Protein AF-0000000072870134 (afdb_homodimer)

InterPro domains:
  IPR056028 Domain of unknown function DUF7609 [PF24582] (25-107)

Organism: Klebsiella pneumoniae subsp. ozaenae (NCBI:txid574)

Solvent-accessible surface area (backbone atoms only — not comparable to full-atom values): 12284 Å² total; per-residue (Å²): 134,84,81,69,76,79,72,79,80,75,71,81,72,82,74,61,68,67,52,56,56,49,38,54,49,49,21,52,51,56,58,67,48,48,72,75,35,62,50,51,39,68,36,80,48,66,86,80,62,46,72,70,54,44,68,73,37,45,66,62,44,28,45,58,21,34,62,64,48,52,60,24,50,53,52,24,25,68,75,65,70,40,40,73,46,77,47,53,35,77,44,73,38,87,90,68,51,38,28,20,25,20,38,40,31,27,70,81,136,85,79,70,78,80,74,82,79,76,73,80,70,81,72,61,70,66,52,55,57,50,37,53,50,49,20,51,52,57,58,66,48,49,71,75,35,62,51,48,40,68,37,80,47,66,88,80,62,45,74,70,55,43,68,72,38,43,66,62,44,27,46,60,22,34,61,63,49,53,61,26,49,52,52,24,27,69,74,65,71,43,42,72,46,76,50,50,35,78,44,72,38,86,88,68,51,40,28,20,25,19,37,38,32,28,71,82

Nearest PDB structures (foldseek):
  1u4h-assembly2_B  TM=5.258E-01  e=5.903E-01  Caldanaerobacter subterraneus subsp. tengcongensis
  6cww-assembly1_A  TM=3.459E-01  e=8.901E-02  Caldanaerobacter subterraneus
  3lai-assembly3_C  TM=3.357E-01  e=1.145E-01  Caldanaerobacter subterraneus subsp. tengcongensis
  3sj5-assembly2_B  TM=3.406E-01  e=1.010E-01  Caldanaerobacter subterraneus subsp. tengcongensis
  4fpq-assembly1_A  TM=3.147E-01  e=1.340E+00  Plenodomus lingam JN3

Secondary structure (DSSP, 8-state):
----------------THHHHHHHHHHHHHHHPPTT-EEEEEEEPPTT--HHHHHHHHHHHHHHHHHHHHHHHHHHHHHH---EEEEEEEEE-TTS-EEEEEEEEE--/----------------THHHHHHHHHHHHHHHPPTT-EEEEEEEPPTT--HHHHHHHHHHHHHHHHHHHHHHHHHHHHHH---EEEEEEEEE-TTS-EEEEEEEEE--

pLDDT: mean 81.01, std 23.38, range [23.47, 97.44]

Sequence (216 aa):
MSDQPAAPEIIEDEIIDTGTEEFAHVVAILVLLEPGMSYTHSVALSPDYGAGQIVQDVNSLKKRARRLLVPAMHEAAKRSGQVYNIESSLVLYPSGRLFAQAIVTRSRMSDQPAAPEIIEDEIIDTGTEEFAHVVAILVLLEPGMSYTHSVALSPDYGAGQIVQDVNSLKKRARRLLVPAMHEAAKRSGQVYNIESSLVLYPSGRLFAQAIVTRSR

Structure (mmCIF, N/CA/C/O backbone):
data_AF-0000000072870134-model_v1
#
loop_
_entity.id
_entity.type
_entity.pdbx_description
1 polymer 'DUF7609 domain-containing protein'
#
loop_
_atom_site.group_PDB
_atom_site.id
_atom_site.type_symbol
_atom_site.label_atom_id
_atom_site.label_alt_id
_atom_site.label_comp_id
_atom_site.label_asym_id
_atom_site.label_entity_id
_atom_site.label_seq_id
_atom_site.pdbx_PDB_ins_code
_atom_site.Cartn_x
_atom_site.Cartn_y
_atom_site.Cartn_z
_atom_site.occupancy
_atom_site.B_iso_or_equiv
_atom_site.auth_seq_id
_atom_site.auth_comp_id
_atom_site.auth_asym_id
_atom_site.auth_atom_id
_atom_site.pdbx_PDB_model_num
ATOM 1 N N . MET A 1 1 ? 39.094 -37.219 -20.344 1 26.14 1 MET A N 1
ATOM 2 C CA . MET A 1 1 ? 37.656 -37.406 -20.453 1 26.14 1 MET A CA 1
ATOM 3 C C . MET A 1 1 ? 36.875 -36.312 -19.766 1 26.14 1 MET A C 1
ATOM 5 O O . MET A 1 1 ? 36.844 -36.25 -18.531 1 26.14 1 MET A O 1
ATOM 9 N N . SER A 1 2 ? 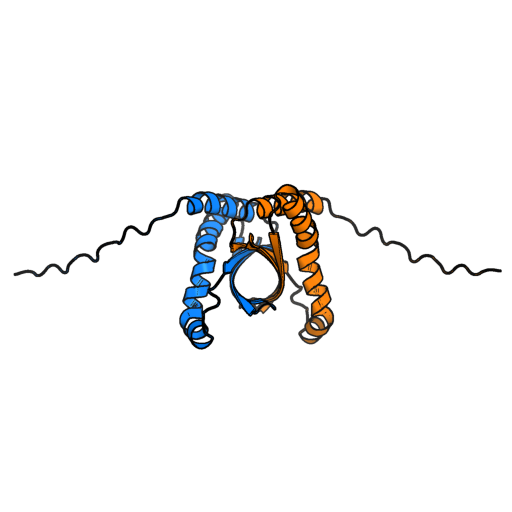36.969 -35.031 -20.188 1 29.48 2 SER A N 1
ATOM 10 C CA . SER A 1 2 ? 36.781 -33.75 -19.516 1 29.48 2 SER A CA 1
ATOM 11 C C . SER A 1 2 ? 35.281 -33.5 -19.266 1 29.48 2 SER A C 1
ATOM 13 O O . SER A 1 2 ? 34.5 -33.406 -20.219 1 29.48 2 SER A O 1
ATOM 15 N N . ASP A 1 3 ? 34.625 -34.125 -18.25 1 23.47 3 ASP A N 1
ATOM 16 C CA . ASP A 1 3 ? 33.219 -34.125 -17.828 1 23.47 3 ASP A CA 1
ATOM 17 C C . ASP A 1 3 ? 32.688 -32.719 -17.641 1 23.47 3 ASP A C 1
ATOM 19 O O . ASP A 1 3 ? 33.125 -32 -16.75 1 23.47 3 ASP A O 1
ATOM 23 N N . GLN A 1 4 ? 32.438 -31.938 -18.719 1 29.73 4 GLN A N 1
ATOM 24 C CA . GLN A 1 4 ? 31.938 -30.578 -18.703 1 29.73 4 GLN A CA 1
ATOM 25 C C . GLN A 1 4 ? 30.594 -30.5 -17.969 1 29.73 4 GLN A C 1
ATOM 27 O O . GLN A 1 4 ? 29.672 -31.266 -18.281 1 29.73 4 GLN A O 1
ATOM 32 N N . PRO A 1 5 ? 30.609 -30.125 -16.703 1 30.33 5 PRO A N 1
ATOM 33 C CA . PRO A 1 5 ? 29.359 -30.156 -15.922 1 30.33 5 PRO A CA 1
ATOM 34 C C . PRO A 1 5 ? 28.172 -29.562 -16.672 1 30.33 5 PRO A C 1
ATOM 36 O O . PRO A 1 5 ? 28.359 -28.703 -17.547 1 30.33 5 PRO A O 1
ATOM 39 N N . ALA A 1 6 ? 27.078 -30.328 -16.828 1 31.55 6 ALA A N 1
ATOM 40 C CA . ALA A 1 6 ? 25.797 -30.031 -17.453 1 31.55 6 ALA A CA 1
ATOM 41 C C . ALA A 1 6 ? 25.297 -28.641 -17.047 1 31.55 6 ALA A C 1
ATOM 43 O O . ALA A 1 6 ? 25.5 -28.219 -15.906 1 31.55 6 ALA A O 1
ATOM 44 N N . ALA A 1 7 ? 25.234 -27.703 -17.922 1 27.48 7 ALA A N 1
ATOM 45 C CA . ALA A 1 7 ? 24.812 -26.312 -17.828 1 27.48 7 ALA A CA 1
ATOM 46 C C . ALA A 1 7 ? 23.391 -26.219 -17.25 1 27.48 7 ALA A C 1
ATOM 48 O O . ALA A 1 7 ? 22.484 -26.922 -17.703 1 27.48 7 ALA A O 1
ATOM 49 N N . PRO A 1 8 ? 23.156 -25.938 -15.93 1 24.52 8 PRO A N 1
ATOM 50 C CA . PRO A 1 8 ? 21.797 -26.125 -15.398 1 24.52 8 PRO A CA 1
ATOM 51 C C . PRO A 1 8 ? 20.719 -25.531 -16.297 1 24.52 8 PRO A C 1
ATOM 53 O O . PRO A 1 8 ? 20.984 -24.594 -17.047 1 24.52 8 PRO A O 1
ATOM 56 N N . GLU A 1 9 ? 19.766 -26.266 -16.906 1 24.47 9 GLU A N 1
ATOM 57 C CA . GLU A 1 9 ? 18.609 -25.922 -17.719 1 24.47 9 GLU A CA 1
ATOM 58 C C . GLU A 1 9 ? 17.922 -24.672 -17.203 1 24.47 9 GLU A C 1
ATOM 60 O O . GLU A 1 9 ? 17.609 -24.578 -16 1 24.47 9 GLU A O 1
ATOM 65 N N . ILE A 1 10 ? 18.156 -23.5 -17.75 1 26.22 10 ILE A N 1
ATOM 66 C CA . ILE A 1 10 ? 17.547 -22.188 -17.578 1 26.22 10 ILE A CA 1
ATOM 67 C C . ILE A 1 10 ? 16.016 -22.297 -17.688 1 26.22 10 ILE A C 1
ATOM 69 O O . ILE A 1 10 ? 15.5 -22.641 -18.75 1 26.22 10 ILE A O 1
ATOM 73 N N . ILE A 1 11 ? 15.383 -23.094 -16.875 1 26.81 11 ILE A N 1
ATOM 74 C CA . ILE A 1 11 ? 13.93 -23.156 -16.984 1 26.81 11 ILE A CA 1
ATOM 75 C C . ILE A 1 11 ? 13.383 -21.781 -17.344 1 26.81 11 ILE A C 1
ATOM 77 O O . ILE A 1 11 ? 13.75 -20.781 -16.719 1 26.81 11 ILE A O 1
ATOM 81 N N . GLU A 1 12 ? 12.938 -21.5 -18.578 1 28.7 12 GLU A N 1
ATOM 82 C CA . GLU A 1 12 ? 12.312 -20.375 -19.266 1 28.7 12 GLU A CA 1
ATOM 83 C C . GLU A 1 12 ? 11.234 -19.734 -18.406 1 28.7 12 GLU A C 1
ATOM 85 O O . GLU A 1 12 ? 10.219 -20.359 -18.094 1 28.7 12 GLU A O 1
ATOM 90 N N . ASP A 1 13 ? 11.531 -19.172 -17.312 1 29.66 13 ASP A N 1
ATOM 91 C CA . ASP A 1 13 ? 10.719 -18.469 -16.328 1 29.66 13 ASP A CA 1
ATOM 92 C C . ASP A 1 13 ? 9.68 -17.578 -17 1 29.66 13 ASP A C 1
ATOM 94 O O . ASP A 1 13 ? 10.023 -16.719 -17.797 1 29.66 13 ASP A O 1
ATOM 98 N N . GLU A 1 14 ? 8.523 -18.031 -17.484 1 30.55 14 GLU A N 1
ATOM 99 C CA . GLU A 1 14 ? 7.367 -17.422 -18.141 1 30.55 14 GLU A CA 1
ATOM 100 C C . GLU A 1 14 ? 7.141 -15.992 -17.641 1 30.55 14 GLU A C 1
ATOM 102 O O . GLU A 1 14 ? 6.75 -15.789 -16.484 1 30.55 14 GLU A O 1
ATOM 107 N N . ILE A 1 15 ? 7.84 -15.031 -18 1 32.38 15 ILE A N 1
ATOM 108 C CA . ILE A 1 15 ? 7.812 -13.57 -17.922 1 32.38 15 ILE A CA 1
ATOM 109 C C . ILE A 1 15 ? 6.406 -13.07 -18.234 1 32.38 15 ILE A C 1
ATOM 111 O O . ILE A 1 15 ? 5.957 -13.148 -19.391 1 32.38 15 ILE A O 1
ATOM 115 N N . ILE A 1 16 ? 5.297 -13.477 -17.703 1 34.56 16 ILE A N 1
ATOM 116 C CA . ILE A 1 16 ? 3.967 -12.938 -17.969 1 34.56 16 ILE A CA 1
ATOM 117 C C . ILE A 1 16 ? 4.066 -11.453 -18.281 1 34.56 16 ILE A C 1
ATOM 119 O O . ILE A 1 16 ? 4.66 -10.688 -17.531 1 34.56 16 ILE A O 1
ATOM 123 N N . ASP A 1 17 ? 3.881 -10.883 -19.391 1 40 17 ASP A N 1
ATOM 124 C CA . ASP A 1 17 ? 3.736 -9.609 -20.094 1 40 17 ASP A CA 1
ATOM 125 C C . ASP A 1 17 ? 3.049 -8.57 -19.219 1 40 17 ASP A C 1
ATOM 127 O O . ASP A 1 17 ? 2.988 -7.391 -19.578 1 40 17 ASP A O 1
ATOM 131 N N . THR A 1 18 ? 2.119 -8.906 -18.344 1 44.81 18 THR A N 1
ATOM 132 C CA . THR A 1 18 ? 1.573 -8.102 -17.25 1 44.81 18 THR A CA 1
ATOM 133 C C . THR A 1 18 ? 2.684 -7.348 -16.531 1 44.81 18 THR A C 1
ATOM 135 O O . THR A 1 18 ? 2.484 -6.215 -16.078 1 44.81 18 THR A O 1
ATOM 138 N N . GLY A 1 19 ? 3.908 -7.855 -16.688 1 58.66 19 GLY A N 1
ATOM 139 C CA . GLY A 1 19 ? 5.109 -7.352 -16.031 1 58.66 19 GLY A CA 1
ATOM 140 C C . GLY A 1 19 ? 5.551 -6 -16.562 1 58.66 19 GLY A C 1
ATOM 141 O O . GLY A 1 19 ? 5.824 -5.086 -15.781 1 58.66 19 GLY A O 1
ATOM 142 N N . THR A 1 20 ? 5.301 -5.949 -17.953 1 68.94 20 THR A N 1
ATOM 143 C CA . THR A 1 20 ? 5.785 -4.699 -18.531 1 68.94 20 THR A CA 1
ATOM 144 C C . THR A 1 20 ? 4.785 -3.57 -18.297 1 68.94 20 THR A C 1
ATOM 146 O O . THR A 1 20 ? 5.172 -2.459 -17.922 1 68.94 20 THR A O 1
ATOM 149 N N . GLU A 1 21 ? 3.527 -3.975 -18.516 1 77.06 21 GLU A N 1
ATOM 150 C CA . GLU A 1 21 ? 2.525 -2.93 -18.344 1 77.06 21 GLU A CA 1
ATOM 151 C C . GLU A 1 21 ? 2.453 -2.48 -16.875 1 77.06 21 GLU A C 1
ATOM 153 O O . GLU A 1 21 ? 2.355 -1.285 -16.594 1 77.06 21 GLU A O 1
ATOM 158 N N . GLU A 1 22 ? 2.516 -3.465 -16.062 1 80.94 22 GLU A N 1
ATOM 159 C CA . GLU A 1 22 ? 2.504 -3.119 -14.633 1 80.94 22 GLU A CA 1
ATOM 160 C C . GLU A 1 22 ? 3.727 -2.285 -14.266 1 80.94 22 GLU A C 1
ATOM 162 O O . GLU A 1 22 ? 3.611 -1.303 -13.523 1 80.94 22 GLU A O 1
ATOM 167 N N . PHE A 1 23 ? 4.773 -2.713 -14.898 1 87.31 23 PHE A N 1
ATOM 168 C CA . PHE A 1 23 ? 6.008 -1.978 -14.648 1 87.31 23 PHE A CA 1
ATOM 169 C C . PHE A 1 23 ? 5.875 -0.53 -15.109 1 87.31 23 PHE A C 1
ATOM 171 O O . PHE A 1 23 ? 6.145 0.397 -14.344 1 87.31 23 PHE A O 1
ATOM 178 N N . ALA A 1 24 ? 5.426 -0.348 -16.266 1 87.12 24 ALA A N 1
ATOM 179 C CA . ALA A 1 24 ? 5.266 0.999 -16.812 1 87.12 24 ALA A CA 1
ATOM 180 C C . ALA A 1 24 ? 4.277 1.81 -15.984 1 87.12 24 ALA A C 1
ATOM 182 O O . ALA A 1 24 ? 4.48 3.004 -15.75 1 87.12 24 ALA A O 1
ATOM 183 N N . HIS A 1 25 ? 3.338 1.12 -15.547 1 84.25 25 HIS A N 1
ATOM 184 C CA . HIS A 1 25 ? 2.328 1.779 -14.727 1 84.25 25 HIS A CA 1
ATOM 185 C C . HIS A 1 25 ? 2.91 2.23 -13.391 1 84.25 25 HIS A C 1
ATOM 187 O O . HIS A 1 25 ? 2.678 3.361 -12.961 1 84.25 25 HIS A O 1
ATOM 193 N N . VAL A 1 26 ? 3.66 1.407 -12.82 1 89.06 26 VAL A N 1
ATOM 194 C CA . VAL A 1 26 ? 4.258 1.731 -11.531 1 89.06 26 VAL A CA 1
ATOM 195 C C . VAL A 1 26 ? 5.27 2.863 -11.703 1 89.06 26 VAL A C 1
ATOM 197 O O . VAL A 1 26 ? 5.309 3.793 -10.891 1 89.06 26 VAL A O 1
ATOM 200 N N . VAL A 1 27 ? 6.031 2.805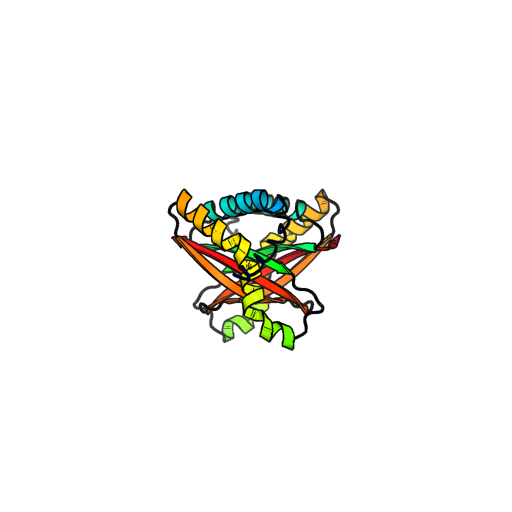 -12.734 1 92.5 27 VAL A N 1
ATOM 201 C CA . VAL A 1 27 ? 6.988 3.875 -12.992 1 92.5 27 VAL A CA 1
ATOM 202 C C . VAL A 1 27 ? 6.25 5.207 -13.109 1 92.5 27 VAL A C 1
ATOM 204 O O . VAL A 1 27 ? 6.664 6.203 -12.508 1 92.5 27 VAL A O 1
ATOM 207 N N . ALA A 1 28 ? 5.199 5.16 -13.859 1 88.44 28 ALA A N 1
ATOM 208 C CA . ALA A 1 28 ? 4.422 6.383 -14.047 1 88.44 28 ALA A CA 1
ATOM 209 C C . ALA A 1 28 ? 3.895 6.906 -12.711 1 88.44 28 ALA A C 1
ATOM 211 O O . ALA A 1 28 ? 3.936 8.109 -12.453 1 88.44 28 ALA A O 1
ATOM 212 N N . ILE A 1 29 ? 3.449 6.066 -11.945 1 87.06 29 ILE A N 1
ATOM 213 C CA . ILE A 1 29 ? 2.934 6.449 -10.633 1 87.06 29 ILE A CA 1
ATOM 214 C C . ILE A 1 29 ? 4.047 7.078 -9.805 1 87.06 29 ILE A C 1
ATOM 216 O O . ILE A 1 29 ? 3.855 8.133 -9.195 1 87.06 29 ILE A O 1
ATOM 220 N N . LEU A 1 30 ? 5.176 6.465 -9.812 1 93.38 30 LEU A N 1
ATOM 221 C CA . LEU A 1 30 ? 6.289 6.941 -8.992 1 93.38 30 LEU A CA 1
ATOM 222 C C . LEU A 1 30 ? 6.746 8.32 -9.453 1 93.38 30 LEU A C 1
ATOM 224 O O . LEU A 1 30 ? 7.031 9.195 -8.633 1 93.38 30 LEU A O 1
ATOM 228 N N . VAL A 1 31 ? 6.766 8.516 -10.719 1 93.56 31 VAL A N 1
ATOM 229 C CA . VAL A 1 31 ? 7.184 9.797 -11.273 1 93.56 31 VAL A CA 1
ATOM 230 C C . VAL A 1 31 ? 6.219 10.898 -10.828 1 93.56 31 VAL A C 1
ATOM 232 O O . VAL A 1 31 ? 6.629 12.039 -10.617 1 93.56 31 VAL A O 1
ATOM 235 N N . LEU A 1 32 ? 5.008 10.531 -10.602 1 88.25 32 LEU A N 1
ATOM 236 C CA . LEU A 1 32 ? 3.973 11.516 -10.289 1 88.25 32 LEU A CA 1
ATOM 237 C C . LEU A 1 32 ? 3.91 11.789 -8.789 1 88.25 32 LEU A C 1
ATOM 239 O O . LEU A 1 32 ? 3.215 12.703 -8.352 1 88.25 32 LEU A O 1
ATOM 243 N N . LEU A 1 33 ? 4.621 11.031 -8.031 1 90 33 LEU A N 1
ATOM 244 C CA . LEU A 1 33 ? 4.594 11.258 -6.59 1 90 33 LEU A CA 1
ATOM 245 C C . LEU A 1 33 ? 5.145 12.633 -6.238 1 90 33 LEU A C 1
ATOM 247 O O . LEU A 1 33 ? 6.156 13.062 -6.801 1 90 33 LEU A O 1
ATOM 251 N N . GLU A 1 34 ? 4.449 13.266 -5.383 1 88.19 34 GLU A N 1
ATOM 252 C CA . GLU A 1 34 ? 4.996 14.477 -4.781 1 88.19 34 GLU A CA 1
ATOM 253 C C . GLU A 1 34 ? 5.902 14.148 -3.602 1 88.19 34 GLU A C 1
ATOM 255 O O . GLU A 1 34 ? 5.832 13.055 -3.041 1 88.19 34 GLU A O 1
ATOM 260 N N . PRO A 1 35 ? 6.809 15.109 -3.289 1 90.62 35 PRO A N 1
ATOM 261 C CA . PRO A 1 35 ? 7.664 14.859 -2.127 1 90.62 35 PRO A CA 1
ATOM 262 C C . PRO A 1 35 ? 6.871 14.469 -0.883 1 90.62 35 PRO A C 1
ATOM 264 O O . PRO A 1 35 ? 5.887 15.133 -0.541 1 90.62 35 PRO A O 1
ATOM 267 N N . GLY A 1 36 ? 7.23 13.406 -0.246 1 87.94 36 GLY A N 1
ATOM 268 C CA . GLY A 1 36 ? 6.57 12.938 0.961 1 87.94 36 GLY A CA 1
ATOM 269 C C . GLY A 1 36 ? 5.48 11.922 0.686 1 87.94 36 GLY A C 1
ATOM 270 O O . GLY A 1 36 ? 5.004 11.25 1.604 1 87.94 36 GLY A O 1
ATOM 271 N N . MET A 1 37 ? 5.07 11.727 -0.579 1 88.19 37 MET A N 1
ATOM 272 C CA . MET A 1 37 ? 4.043 10.758 -0.947 1 88.19 37 MET A CA 1
ATOM 273 C C . MET A 1 37 ? 4.66 9.383 -1.197 1 88.19 37 MET A C 1
ATOM 275 O O . MET A 1 37 ? 5.855 9.273 -1.474 1 88.19 37 MET A O 1
ATOM 279 N N . SER A 1 38 ? 3.814 8.406 -1.02 1 93 38 SER A N 1
ATOM 280 C CA . SER A 1 38 ? 4.316 7.039 -1.114 1 93 38 SER A CA 1
ATOM 281 C C . SER A 1 38 ? 3.424 6.184 -2.006 1 93 38 SER A C 1
ATOM 283 O O . SER A 1 38 ? 2.27 6.535 -2.258 1 93 38 SER A O 1
ATOM 285 N N . TYR A 1 39 ? 3.984 5.16 -2.508 1 91.94 39 TYR A N 1
ATOM 286 C CA . TYR A 1 39 ? 3.314 4.078 -3.215 1 91.94 39 TYR A CA 1
ATOM 287 C C . TYR A 1 39 ? 3.67 2.727 -2.604 1 91.94 39 TYR A C 1
ATOM 289 O O . TYR A 1 39 ? 4.844 2.447 -2.338 1 91.94 39 TYR A O 1
ATOM 297 N N . THR A 1 40 ? 2.598 1.968 -2.363 1 95.5 40 THR A N 1
ATOM 298 C CA . THR A 1 40 ? 2.812 0.671 -1.731 1 95.5 40 THR A CA 1
ATOM 299 C C . THR A 1 40 ? 2.424 -0.462 -2.676 1 95.5 40 THR A C 1
ATOM 301 O O . THR A 1 40 ? 1.354 -0.428 -3.287 1 95.5 40 THR A O 1
ATOM 304 N N . HIS A 1 41 ? 3.301 -1.41 -2.797 1 94.31 41 HIS A N 1
ATOM 305 C CA . HIS A 1 41 ? 3.027 -2.67 -3.48 1 94.31 41 HIS A CA 1
ATOM 306 C C . HIS A 1 41 ? 2.84 -3.809 -2.482 1 94.31 41 HIS A C 1
ATOM 308 O O . HIS A 1 41 ? 3.678 -4.008 -1.599 1 94.31 41 HIS A O 1
ATOM 314 N N . SER A 1 42 ? 1.733 -4.484 -2.664 1 94.31 42 SER A N 1
ATOM 315 C CA . SER A 1 42 ? 1.385 -5.555 -1.736 1 94.31 42 SER A CA 1
ATOM 316 C C . SER A 1 42 ? 1.243 -6.891 -2.461 1 94.31 42 SER A C 1
ATOM 318 O O . SER A 1 42 ? 0.566 -6.977 -3.488 1 94.31 42 SER A O 1
ATOM 320 N N . VAL A 1 43 ? 1.88 -7.867 -1.882 1 91.56 43 VAL A N 1
ATOM 321 C CA . VAL A 1 43 ? 1.763 -9.234 -2.377 1 91.56 43 VAL A CA 1
ATOM 322 C C . VAL A 1 43 ? 1.146 -10.125 -1.299 1 91.56 43 VAL A C 1
ATOM 324 O O . VAL A 1 43 ? 1.719 -10.289 -0.22 1 91.56 43 VAL A O 1
ATOM 327 N N . ALA A 1 44 ? 0.038 -10.633 -1.677 1 92.5 44 ALA A N 1
ATOM 328 C CA . ALA A 1 44 ? -0.624 -11.523 -0.726 1 92.5 44 ALA A CA 1
ATOM 329 C C . ALA A 1 44 ? 0.157 -12.82 -0.556 1 92.5 44 ALA A C 1
ATOM 331 O O . ALA A 1 44 ? 0.652 -13.391 -1.533 1 92.5 44 ALA A O 1
ATOM 332 N N . LEU A 1 45 ? 0.211 -13.172 0.718 1 92.12 45 LEU A N 1
ATOM 333 C CA . LEU A 1 45 ? 0.818 -14.469 1.005 1 92.12 45 LEU A CA 1
ATOM 334 C C . LEU A 1 45 ? -0.251 -15.539 1.194 1 92.12 45 LEU A C 1
ATOM 336 O O . LEU A 1 45 ? -1.382 -15.234 1.578 1 92.12 45 LEU A O 1
ATOM 340 N N . SER A 1 46 ? 0.182 -16.688 0.885 1 88.62 46 SER A N 1
ATOM 341 C CA . SER A 1 46 ? -0.741 -17.797 1.081 1 88.62 46 SER A CA 1
ATOM 342 C C . SER A 1 46 ? -1.203 -17.875 2.533 1 88.62 46 SER A C 1
ATOM 344 O O . SER A 1 46 ? -0.403 -17.719 3.455 1 88.62 46 SER A O 1
ATOM 346 N N . PRO A 1 47 ? -2.518 -18.156 2.666 1 84.06 47 PRO A N 1
ATOM 347 C CA . PRO A 1 47 ? -3.02 -18.328 4.031 1 84.06 47 PRO A CA 1
ATOM 348 C C . PRO A 1 47 ? -2.43 -19.562 4.723 1 84.06 47 PRO A C 1
ATOM 350 O O . PRO A 1 47 ? -2.529 -19.688 5.945 1 84.06 47 PRO A O 1
ATOM 353 N N . ASP A 1 48 ? -1.823 -20.375 3.988 1 83.62 48 ASP A N 1
ATOM 354 C CA . ASP A 1 48 ? -1.302 -21.625 4.527 1 83.62 48 ASP A CA 1
ATOM 355 C C . ASP A 1 48 ? 0.122 -21.438 5.051 1 83.62 48 ASP A C 1
ATOM 357 O O . ASP A 1 48 ? 0.727 -22.391 5.555 1 83.62 48 ASP A O 1
ATOM 361 N N . TYR A 1 49 ? 0.588 -20.234 4.984 1 83.56 49 TYR A N 1
ATOM 362 C CA . TYR A 1 49 ? 1.926 -20 5.516 1 83.56 49 TYR A CA 1
ATOM 363 C C . TYR A 1 49 ? 1.929 -20.078 7.039 1 83.56 49 TYR A C 1
ATOM 365 O O . TYR A 1 49 ? 1.239 -19.312 7.707 1 83.56 49 TYR A O 1
ATOM 373 N N . GLY A 1 50 ? 2.596 -21.016 7.527 1 82.19 50 GLY A N 1
ATOM 374 C CA . GLY A 1 50 ? 2.729 -21.109 8.969 1 82.19 50 GLY A CA 1
ATOM 375 C C . GLY A 1 50 ? 3.707 -20.109 9.547 1 82.19 50 GLY A C 1
ATOM 376 O O . GLY A 1 50 ? 4.551 -19.578 8.82 1 82.19 50 GLY A O 1
ATOM 377 N N . ALA A 1 51 ? 3.582 -19.797 10.836 1 81.81 51 ALA A N 1
ATOM 378 C CA . ALA A 1 51 ? 4.414 -18.812 11.523 1 81.81 51 ALA A CA 1
ATOM 379 C C . ALA A 1 51 ? 5.895 -19.156 11.398 1 81.81 51 ALA A C 1
ATOM 381 O O . ALA A 1 51 ? 6.727 -18.281 11.156 1 81.81 51 ALA A O 1
ATOM 382 N N . GLY A 1 52 ? 6.191 -20.406 11.539 1 85.75 52 GLY A N 1
ATOM 383 C CA . GLY A 1 52 ? 7.578 -20.844 11.414 1 85.75 52 GLY A CA 1
ATOM 384 C C . GLY A 1 52 ? 8.141 -20.609 10.023 1 85.75 52 GLY A C 1
ATOM 385 O O . GLY A 1 52 ? 9.281 -20.156 9.875 1 85.75 52 GLY A O 1
ATOM 386 N N . GLN A 1 53 ? 7.363 -20.859 9.055 1 88.5 53 GLN A N 1
ATOM 387 C CA . GLN A 1 53 ? 7.777 -20.656 7.672 1 88.5 53 GLN A CA 1
ATOM 388 C C . GLN A 1 53 ? 7.98 -19.188 7.359 1 88.5 53 GLN A C 1
ATOM 390 O O . GLN A 1 53 ? 8.906 -18.812 6.637 1 88.5 53 GLN A O 1
ATOM 395 N N . ILE A 1 54 ? 7.203 -18.422 7.969 1 87.25 54 ILE A N 1
ATOM 396 C CA . ILE A 1 54 ? 7.277 -16.984 7.742 1 87.25 54 ILE A CA 1
ATOM 397 C C . ILE A 1 54 ? 8.617 -16.453 8.25 1 87.25 54 ILE A C 1
ATOM 399 O O . ILE A 1 54 ? 9.297 -15.695 7.547 1 87.25 54 ILE A O 1
ATOM 403 N N . VAL A 1 55 ? 8.945 -16.906 9.383 1 86.69 55 VAL A N 1
ATOM 404 C CA . VAL A 1 55 ? 10.195 -16.453 9.984 1 86.69 55 VAL A CA 1
ATOM 405 C C . VAL A 1 55 ? 11.375 -16.891 9.117 1 86.69 55 VAL A C 1
ATOM 407 O O . VAL A 1 55 ? 12.305 -16.109 8.891 1 86.69 55 VAL A O 1
ATOM 410 N N . GLN A 1 56 ? 11.227 -18.016 8.578 1 89.31 56 GLN A N 1
ATOM 411 C CA . GLN A 1 56 ? 12.305 -18.562 7.77 1 89.31 56 GLN A CA 1
ATOM 412 C C . GLN A 1 56 ? 12.406 -17.859 6.422 1 89.31 56 GLN A C 1
ATOM 414 O O . GLN A 1 56 ? 13.5 -17.656 5.902 1 89.31 56 GLN A O 1
ATOM 419 N N . ASP A 1 57 ? 11.289 -17.406 5.949 1 90.94 57 ASP A N 1
ATOM 420 C CA . ASP A 1 57 ? 11.25 -16.922 4.57 1 90.94 57 ASP A CA 1
ATOM 421 C C . ASP A 1 57 ? 11.07 -15.406 4.52 1 90.94 57 ASP A C 1
ATOM 423 O O . ASP A 1 57 ? 10.828 -14.844 3.453 1 90.94 57 ASP A O 1
ATOM 427 N N . VAL A 1 58 ? 11.188 -14.812 5.684 1 90.69 58 VAL A N 1
ATOM 428 C CA . VAL A 1 58 ? 10.828 -13.406 5.805 1 90.69 58 VAL A CA 1
ATOM 429 C C . VAL A 1 58 ? 11.594 -12.586 4.766 1 90.69 58 VAL A C 1
ATOM 431 O O . VAL A 1 58 ? 11.008 -11.758 4.066 1 90.69 58 VAL A O 1
ATOM 434 N N . ASN A 1 59 ? 12.836 -12.836 4.57 1 90.44 59 ASN A N 1
ATOM 435 C CA . ASN A 1 59 ? 13.641 -12.055 3.633 1 90.44 59 ASN A CA 1
ATOM 436 C C . ASN A 1 59 ? 13.242 -12.336 2.188 1 90.44 59 ASN A C 1
ATOM 438 O O . ASN A 1 59 ? 13.156 -11.422 1.372 1 90.44 59 ASN A O 1
ATOM 442 N N . SER A 1 60 ? 12.984 -13.555 1.916 1 92.38 60 SER A N 1
ATOM 443 C CA . SER A 1 60 ? 12.547 -13.914 0.571 1 92.38 60 SER A CA 1
ATOM 444 C C . SER A 1 60 ? 11.188 -13.305 0.255 1 92.38 60 SER A C 1
ATOM 446 O O . SER A 1 60 ? 10.945 -12.859 -0.869 1 92.38 60 SER A O 1
ATOM 448 N N . LEU A 1 61 ? 10.336 -13.297 1.234 1 90.94 61 LEU A N 1
ATOM 449 C CA . LEU A 1 61 ? 9 -12.727 1.055 1 90.94 61 LEU A CA 1
ATOM 450 C C . LEU A 1 61 ? 9.086 -11.227 0.813 1 90.94 61 LEU A C 1
ATOM 452 O O . LEU A 1 61 ? 8.43 -10.703 -0.093 1 90.94 61 LEU A O 1
ATOM 456 N N . LYS A 1 62 ? 9.891 -10.594 1.584 1 93 62 LYS A N 1
ATOM 457 C CA . LYS A 1 62 ? 10.086 -9.164 1.395 1 93 62 LYS A CA 1
ATOM 458 C C . LYS A 1 62 ? 10.672 -8.867 0.019 1 93 62 LYS A C 1
ATOM 460 O O . LYS A 1 62 ? 10.312 -7.875 -0.618 1 93 62 LYS A O 1
ATOM 465 N N . LYS A 1 63 ? 11.547 -9.695 -0.41 1 93.5 63 LYS A N 1
ATOM 466 C CA . LYS A 1 63 ? 12.148 -9.531 -1.729 1 93.5 63 LYS A CA 1
ATOM 467 C C . LYS A 1 63 ? 11.094 -9.609 -2.828 1 93.5 63 LYS A C 1
ATOM 469 O O . LYS A 1 63 ? 11.188 -8.906 -3.834 1 93.5 63 LYS A O 1
ATOM 474 N N . ARG A 1 64 ? 10.109 -10.406 -2.648 1 91.56 64 ARG A N 1
ATOM 475 C CA . ARG A 1 64 ? 9.031 -10.547 -3.625 1 91.56 64 ARG A CA 1
ATOM 476 C C . ARG A 1 64 ? 8.281 -9.227 -3.803 1 91.56 64 ARG A C 1
ATOM 478 O O . ARG A 1 64 ? 7.957 -8.836 -4.926 1 91.56 64 ARG A O 1
ATOM 485 N N . ALA A 1 65 ? 8.117 -8.594 -2.766 1 92.38 65 ALA A N 1
ATOM 486 C CA . ALA A 1 65 ? 7.395 -7.328 -2.814 1 92.38 65 ALA A CA 1
ATOM 487 C C . ALA A 1 65 ? 8.234 -6.25 -3.496 1 92.38 65 ALA A C 1
ATOM 489 O O . ALA A 1 65 ? 7.695 -5.348 -4.141 1 92.38 65 ALA A O 1
ATOM 490 N N . ARG A 1 66 ? 9.539 -6.383 -3.434 1 95.38 66 ARG A N 1
ATOM 491 C CA . ARG A 1 66 ? 10.453 -5.379 -3.963 1 95.38 66 ARG A CA 1
ATOM 492 C C . ARG A 1 66 ? 10.734 -5.617 -5.445 1 95.38 66 ARG A C 1
ATOM 494 O O . ARG A 1 66 ? 11.211 -4.719 -6.141 1 95.38 66 ARG A O 1
ATOM 501 N N . ARG A 1 67 ? 10.453 -6.766 -5.875 1 93.12 67 ARG A N 1
ATOM 502 C CA . ARG A 1 67 ? 10.875 -7.195 -7.203 1 93.12 67 ARG A CA 1
ATOM 503 C C . ARG A 1 67 ? 10.375 -6.234 -8.273 1 93.12 67 ARG A C 1
ATOM 505 O O . ARG A 1 67 ? 11.109 -5.887 -9.203 1 93.12 67 ARG A O 1
ATOM 512 N N . LEU A 1 68 ? 9.203 -5.836 -8.172 1 90.56 68 LEU A N 1
ATOM 513 C CA . LEU A 1 68 ? 8.609 -4.914 -9.133 1 90.56 68 LEU A CA 1
ATOM 514 C C . LEU A 1 68 ? 9.039 -3.479 -8.852 1 90.56 68 LEU A C 1
ATOM 516 O O . LEU A 1 68 ? 9.32 -2.713 -9.773 1 90.56 68 LEU A O 1
ATOM 520 N N . LEU A 1 69 ? 9.203 -3.111 -7.609 1 94.62 69 LEU A N 1
ATOM 521 C CA . LEU A 1 69 ? 9.312 -1.709 -7.219 1 94.62 69 LEU A CA 1
ATOM 522 C C . LEU A 1 69 ? 10.742 -1.208 -7.379 1 94.62 69 LEU A C 1
ATOM 524 O O . LEU A 1 69 ? 10.969 -0.04 -7.707 1 94.62 69 LEU A O 1
ATOM 528 N N . VAL A 1 70 ? 11.641 -2.117 -7.129 1 95.88 70 VAL A N 1
ATOM 529 C CA . VAL A 1 70 ? 13.031 -1.673 -7.152 1 95.88 70 VAL A CA 1
ATOM 530 C C . VAL A 1 70 ? 13.406 -1.216 -8.562 1 95.88 70 VAL A C 1
ATOM 532 O O . VAL A 1 70 ? 13.828 -0.075 -8.758 1 95.88 70 VAL A O 1
ATOM 535 N N . PRO A 1 71 ? 13.234 -2.043 -9.602 1 95.62 71 PRO A N 1
ATOM 536 C CA . PRO A 1 71 ? 13.539 -1.536 -10.938 1 95.62 71 PRO A CA 1
ATOM 537 C C . PRO A 1 71 ? 12.672 -0.349 -11.336 1 95.62 71 PRO A C 1
ATOM 539 O O . PRO A 1 71 ? 13.133 0.565 -12.023 1 95.62 71 PRO A O 1
ATOM 542 N N . ALA A 1 72 ? 11.398 -0.34 -10.984 1 94.75 72 ALA A N 1
ATOM 543 C CA . ALA A 1 72 ? 10.516 0.783 -11.297 1 94.75 72 ALA A CA 1
ATOM 544 C C . ALA A 1 72 ? 11.023 2.072 -10.664 1 94.75 72 ALA A C 1
ATOM 546 O O . ALA A 1 72 ? 10.969 3.141 -11.273 1 94.75 72 ALA A O 1
ATOM 547 N N . MET A 1 73 ? 11.438 1.977 -9.445 1 96.69 73 MET A N 1
ATOM 548 C CA . MET A 1 73 ? 11.984 3.115 -8.719 1 96.69 73 MET A CA 1
ATOM 549 C C . MET A 1 73 ? 13.227 3.666 -9.414 1 96.69 73 MET A C 1
ATOM 551 O O . MET A 1 73 ? 13.375 4.879 -9.547 1 96.69 73 MET A O 1
ATOM 555 N N . HIS A 1 74 ? 14.086 2.797 -9.82 1 97 74 HIS A N 1
ATOM 556 C CA . HIS A 1 74 ? 15.289 3.221 -10.531 1 97 74 HIS A CA 1
ATOM 557 C C . HIS A 1 74 ? 14.938 3.934 -11.836 1 97 74 HIS A C 1
ATOM 559 O O . HIS A 1 74 ? 15.516 4.977 -12.148 1 97 74 HIS A O 1
ATOM 565 N N . GLU A 1 75 ? 14.055 3.344 -12.57 1 96.75 75 GLU A N 1
ATOM 566 C CA . GLU A 1 75 ? 13.617 3.959 -13.82 1 96.75 75 GLU A CA 1
ATOM 567 C C . GLU A 1 75 ? 12.992 5.328 -13.57 1 96.75 75 GLU A C 1
ATOM 569 O O . GLU A 1 75 ? 13.273 6.285 -14.297 1 96.75 75 GLU A O 1
ATOM 574 N N . ALA A 1 76 ? 12.156 5.383 -12.586 1 96 76 ALA A N 1
ATOM 575 C CA . ALA A 1 76 ? 11.523 6.652 -12.234 1 96 76 ALA A CA 1
ATOM 576 C C . ALA A 1 76 ? 12.57 7.699 -11.867 1 96 76 ALA A C 1
ATOM 578 O O . ALA A 1 76 ? 12.469 8.859 -12.273 1 96 76 ALA A O 1
ATOM 579 N N . ALA A 1 77 ? 13.523 7.312 -11.07 1 97.12 77 ALA A N 1
ATOM 580 C CA . ALA A 1 77 ? 14.594 8.219 -10.656 1 97.12 77 ALA A CA 1
ATOM 581 C C . ALA A 1 77 ? 15.375 8.734 -11.859 1 97.12 77 ALA A C 1
ATOM 583 O O . ALA A 1 77 ? 15.695 9.922 -11.938 1 97.12 77 ALA A O 1
ATOM 584 N N . LYS A 1 78 ? 15.602 7.84 -12.711 1 96.75 78 LYS A N 1
ATOM 585 C CA . LYS A 1 78 ? 16.328 8.195 -13.922 1 96.75 78 LYS A CA 1
ATOM 586 C C . LYS A 1 78 ? 15.555 9.211 -14.75 1 96.75 78 LYS A C 1
ATOM 588 O O . LYS A 1 78 ? 16.125 10.172 -15.273 1 96.75 78 LYS A O 1
ATOM 593 N N . ARG A 1 79 ? 14.336 9.102 -14.852 1 95.81 79 ARG A N 1
ATOM 594 C CA . ARG A 1 79 ? 13.484 9.93 -15.703 1 95.81 79 ARG A CA 1
ATOM 595 C C . ARG A 1 79 ? 13.234 11.289 -15.07 1 95.81 79 ARG A C 1
ATOM 597 O O . ARG A 1 79 ? 13.023 12.281 -15.773 1 95.81 79 ARG A O 1
ATOM 604 N N . SER A 1 80 ? 13.164 11.305 -13.852 1 94.81 80 SER A N 1
ATOM 605 C CA . SER A 1 80 ? 12.641 12.5 -13.188 1 94.81 80 SER A CA 1
ATOM 606 C C . SER A 1 80 ? 13.742 13.219 -12.406 1 94.81 80 SER A C 1
ATOM 608 O O . SER A 1 80 ? 13.586 14.383 -12.039 1 94.81 80 SER A O 1
ATOM 610 N N . GLY A 1 81 ? 14.805 12.484 -12.047 1 95.62 81 GLY A N 1
ATOM 611 C CA . GLY A 1 81 ? 15.836 13.039 -11.188 1 95.62 81 GLY A CA 1
ATOM 612 C C . GLY A 1 81 ? 15.43 13.094 -9.727 1 95.62 81 GLY A C 1
ATOM 613 O O . GLY A 1 81 ? 16.125 13.711 -8.906 1 95.62 81 GLY A O 1
ATOM 614 N N . GLN A 1 82 ? 14.359 12.523 -9.469 1 95.81 82 GLN A N 1
ATOM 615 C CA . GLN A 1 82 ? 13.852 12.523 -8.102 1 95.81 82 GLN A CA 1
ATOM 616 C C . GLN A 1 82 ? 14.5 11.422 -7.27 1 95.81 82 GLN A C 1
ATOM 618 O O . GLN A 1 82 ? 15.117 10.508 -7.816 1 95.81 82 GLN A O 1
ATOM 623 N N . VAL A 1 83 ? 14.445 11.609 -5.945 1 97 83 VAL A N 1
ATOM 624 C CA . VAL A 1 83 ? 15.055 10.656 -5.027 1 97 83 VAL A CA 1
ATOM 625 C C . VAL A 1 83 ? 13.969 9.891 -4.281 1 97 83 VAL A C 1
ATOM 627 O O . VAL A 1 83 ? 13.008 10.484 -3.777 1 97 83 VAL A O 1
ATOM 630 N N . TYR A 1 84 ? 14.18 8.57 -4.289 1 96.81 84 TYR A N 1
ATOM 631 C CA . TYR A 1 84 ? 13.219 7.68 -3.658 1 96.81 84 TYR A CA 1
ATOM 632 C C . TYR A 1 84 ? 13.883 6.809 -2.604 1 96.81 84 TYR A C 1
ATOM 634 O O . TYR A 1 84 ? 15.086 6.539 -2.686 1 96.81 84 TYR A O 1
ATOM 642 N N . ASN A 1 85 ? 13.117 6.453 -1.604 1 96.06 85 ASN A N 1
ATOM 643 C CA . ASN A 1 85 ? 13.477 5.426 -0.632 1 96.06 85 ASN A CA 1
ATOM 644 C C . ASN A 1 85 ? 12.492 4.258 -0.665 1 96.06 85 ASN A C 1
ATOM 646 O O . ASN A 1 85 ? 11.305 4.453 -0.927 1 96.06 85 ASN A O 1
ATOM 650 N N . ILE A 1 86 ? 13.078 3.102 -0.411 1 97.12 86 ILE A N 1
ATOM 651 C CA . ILE A 1 86 ? 12.219 1.925 -0.417 1 97.12 86 ILE A CA 1
ATOM 652 C C . ILE A 1 86 ? 12.414 1.135 0.875 1 97.12 86 ILE A C 1
ATOM 654 O O . ILE A 1 86 ? 13.539 1.011 1.37 1 97.12 86 ILE A O 1
ATOM 658 N N . GLU A 1 87 ? 11.328 0.667 1.466 1 96.81 87 GLU A N 1
ATOM 659 C CA . GLU A 1 87 ? 11.32 -0.23 2.617 1 96.81 87 GLU A CA 1
ATOM 660 C C . GLU A 1 87 ? 10.32 -1.37 2.42 1 96.81 87 GLU A C 1
ATOM 662 O O . GLU A 1 87 ? 9.398 -1.261 1.611 1 96.81 87 GLU A O 1
ATOM 667 N N . SER A 1 88 ? 10.609 -2.463 3.09 1 96.19 88 SER A N 1
ATOM 668 C CA . SER A 1 88 ? 9.695 -3.596 2.996 1 96.19 88 SER A CA 1
ATOM 669 C C . SER A 1 88 ? 9.367 -4.156 4.375 1 96.19 88 SER A C 1
ATOM 671 O O . SER A 1 88 ? 10.141 -3.988 5.32 1 96.19 88 SER A O 1
ATOM 673 N N . SER A 1 89 ? 8.219 -4.727 4.453 1 95.06 89 SER A N 1
ATOM 674 C CA . SER A 1 89 ? 7.727 -5.316 5.695 1 95.06 89 SER A CA 1
ATOM 675 C C . SER A 1 89 ? 6.699 -6.41 5.422 1 95.06 89 SER A C 1
ATOM 677 O O . SER A 1 89 ? 6.172 -6.508 4.312 1 95.06 89 SER A O 1
ATOM 679 N N . LEU A 1 90 ? 6.566 -7.23 6.422 1 94.44 90 LEU A N 1
ATOM 680 C CA . LEU A 1 90 ? 5.383 -8.086 6.453 1 94.44 90 LEU A CA 1
ATOM 681 C C . LEU A 1 90 ? 4.258 -7.418 7.242 1 94.44 90 LEU A C 1
ATOM 683 O O . LEU A 1 90 ? 4.5 -6.828 8.297 1 94.44 90 LEU A O 1
ATOM 687 N N . VAL A 1 91 ? 3.115 -7.52 6.68 1 94.12 91 VAL A N 1
ATOM 688 C CA . VAL A 1 91 ? 1.985 -6.844 7.312 1 94.12 91 VAL A CA 1
ATOM 689 C C . VAL A 1 91 ? 0.842 -7.836 7.52 1 94.12 91 VAL A C 1
ATOM 691 O O . VAL A 1 91 ? 0.424 -8.516 6.578 1 94.12 91 VAL A O 1
ATOM 694 N N . LEU A 1 92 ? 0.469 -7.848 8.75 1 92 92 LEU A N 1
ATOM 695 C CA . LEU A 1 92 ? -0.695 -8.656 9.109 1 92 92 LEU A CA 1
ATOM 696 C C . LEU A 1 92 ? -1.933 -7.777 9.266 1 92 92 LEU A C 1
ATOM 698 O O . LEU A 1 92 ? -1.91 -6.793 10.016 1 92 92 LEU A O 1
ATOM 702 N N . TYR A 1 93 ? -2.943 -8.164 8.539 1 93.56 93 TYR A N 1
ATOM 703 C CA . TYR A 1 93 ? -4.195 -7.422 8.664 1 93.56 93 TYR A CA 1
ATOM 704 C C . TYR A 1 93 ? -5.156 -8.133 9.609 1 93.56 93 TYR A C 1
ATOM 706 O O . TYR A 1 93 ? -4.945 -9.297 9.953 1 93.56 93 TYR A O 1
ATOM 714 N N . PRO A 1 94 ? -6.219 -7.434 10.047 1 90.69 94 PRO A N 1
ATOM 715 C CA . PRO A 1 94 ? -7.109 -7.969 11.078 1 90.69 94 PRO A CA 1
ATOM 716 C C . PRO A 1 94 ? -7.781 -9.273 10.656 1 90.69 94 PRO A C 1
ATOM 718 O O . PRO A 1 94 ? -8.086 -10.117 11.508 1 90.69 94 PRO A O 1
ATOM 721 N N . SER A 1 95 ? -7.969 -9.539 9.438 1 89.81 95 SER A N 1
ATOM 722 C CA . SER A 1 95 ? -8.602 -10.766 8.953 1 89.81 95 SER A CA 1
ATOM 723 C C . SER A 1 95 ? -7.664 -11.961 9.094 1 89.81 95 SER A C 1
ATOM 725 O O . SER A 1 95 ? -8.07 -13.109 8.891 1 89.81 95 SER A O 1
ATOM 727 N N . GLY A 1 96 ? -6.367 -11.695 9.414 1 89.56 96 GLY A N 1
ATOM 728 C CA . GLY A 1 96 ? -5.363 -12.742 9.461 1 89.56 96 GLY A CA 1
ATOM 729 C C . GLY A 1 96 ? -4.598 -12.898 8.164 1 89.56 96 GLY A C 1
ATOM 730 O O . GLY A 1 96 ? -3.688 -13.727 8.062 1 89.56 96 GLY A O 1
ATOM 731 N N . ARG A 1 97 ? -4.949 -12.125 7.191 1 91.38 97 ARG A N 1
ATOM 732 C CA . ARG A 1 97 ? -4.223 -12.18 5.926 1 91.38 97 ARG A CA 1
ATOM 733 C C . ARG A 1 97 ? -2.869 -11.484 6.043 1 91.38 97 ARG A C 1
ATOM 735 O O . ARG A 1 97 ? -2.764 -10.414 6.648 1 91.38 97 ARG A O 1
ATOM 742 N N . LEU A 1 98 ? -1.937 -12.133 5.512 1 93.62 98 LEU A N 1
ATOM 743 C CA . LEU A 1 98 ? -0.566 -11.633 5.539 1 93.62 98 LEU A CA 1
ATOM 744 C C . LEU A 1 98 ? -0.136 -11.156 4.152 1 93.62 98 LEU A C 1
ATOM 746 O O . LEU A 1 98 ? -0.43 -11.805 3.148 1 93.62 98 LEU A O 1
ATOM 750 N N . PHE A 1 99 ? 0.526 -10.047 4.184 1 95.25 99 PHE A N 1
ATOM 751 C CA . PHE A 1 99 ? 1.06 -9.484 2.949 1 95.25 99 PHE A CA 1
ATOM 752 C C . PHE A 1 99 ? 2.543 -9.172 3.094 1 95.25 99 PHE A C 1
ATOM 754 O O . PHE A 1 99 ? 2.984 -8.703 4.145 1 95.25 99 PHE A O 1
ATOM 761 N N . ALA A 1 100 ? 3.309 -9.445 2.072 1 95.62 100 ALA A N 1
ATOM 762 C CA . ALA A 1 100 ? 4.594 -8.773 1.897 1 95.62 100 ALA A CA 1
ATOM 763 C C . ALA A 1 100 ? 4.418 -7.434 1.186 1 95.62 100 ALA A C 1
ATOM 765 O O . ALA A 1 100 ? 3.787 -7.363 0.129 1 95.62 100 ALA A O 1
ATOM 766 N N . GLN A 1 101 ? 4.984 -6.406 1.827 1 96.75 101 GLN A N 1
ATOM 767 C CA . GLN A 1 101 ? 4.785 -5.078 1.262 1 96.75 101 GLN A CA 1
ATOM 768 C C . GLN A 1 101 ? 6.113 -4.352 1.08 1 96.75 101 GLN A C 1
ATOM 770 O O . GLN A 1 101 ? 7.035 -4.523 1.882 1 96.75 101 GLN A O 1
ATOM 775 N N . ALA A 1 102 ? 6.141 -3.631 0.005 1 97.44 102 ALA A N 1
ATOM 776 C CA . ALA A 1 102 ? 7.188 -2.633 -0.199 1 97.44 102 ALA A CA 1
ATOM 777 C C . ALA A 1 102 ? 6.59 -1.246 -0.415 1 97.44 102 ALA A C 1
ATOM 779 O O . ALA A 1 102 ? 5.586 -1.099 -1.116 1 97.44 102 ALA A O 1
ATOM 780 N N . ILE A 1 103 ? 7.207 -0.31 0.24 1 97.44 103 ILE A N 1
ATOM 781 C CA . ILE A 1 103 ? 6.734 1.065 0.119 1 97.44 103 ILE A CA 1
ATOM 782 C C . ILE A 1 103 ? 7.855 1.95 -0.423 1 97.44 103 ILE A C 1
ATOM 784 O O . ILE A 1 103 ? 9 1.859 0.029 1 97.44 103 ILE A O 1
ATOM 788 N N . VAL A 1 104 ? 7.504 2.672 -1.449 1 97.12 104 VAL A N 1
ATOM 789 C CA . VAL A 1 104 ? 8.414 3.672 -2.002 1 97.12 104 VAL A CA 1
ATOM 790 C C . VAL A 1 104 ? 7.93 5.07 -1.634 1 97.12 104 VAL A C 1
ATOM 792 O O . VAL A 1 104 ? 6.754 5.395 -1.816 1 97.12 104 VAL A O 1
ATOM 795 N N . THR A 1 105 ? 8.812 5.836 -1.098 1 95.5 105 THR A N 1
ATOM 796 C CA . THR A 1 105 ? 8.516 7.219 -0.74 1 95.5 105 THR A CA 1
ATOM 797 C C . THR A 1 105 ? 9.438 8.18 -1.491 1 95.5 105 THR A C 1
ATOM 799 O O . THR A 1 105 ? 10.648 7.98 -1.534 1 95.5 105 THR A O 1
ATOM 802 N N . ARG A 1 106 ? 8.773 9.148 -2.1 1 95.06 106 ARG A N 1
ATOM 803 C CA . ARG A 1 106 ? 9.586 10.203 -2.699 1 95.06 106 ARG A CA 1
ATOM 804 C C . ARG A 1 106 ? 10.156 11.133 -1.63 1 95.06 106 ARG A C 1
ATOM 806 O O . ARG A 1 106 ? 9.406 11.75 -0.871 1 95.06 106 ARG A O 1
ATOM 813 N N . SER A 1 107 ? 11.43 11.25 -1.553 1 91.81 107 SER A N 1
ATOM 814 C CA . SER A 1 107 ? 12.07 12.086 -0.538 1 91.81 107 SER A CA 1
ATOM 815 C C . SER A 1 107 ? 12.344 13.484 -1.064 1 91.81 107 SER A C 1
ATOM 817 O O . SER A 1 107 ? 12.344 14.453 -0.3 1 91.81 107 SER A O 1
ATOM 819 N N . ARG A 1 108 ? 12.828 13.672 -2.221 1 83.81 108 ARG A N 1
ATOM 820 C CA . ARG A 1 108 ? 13.117 14.953 -2.848 1 83.81 108 ARG A CA 1
ATOM 821 C C . ARG A 1 108 ? 12.711 14.953 -4.316 1 83.81 108 ARG A C 1
ATOM 823 O O . ARG A 1 108 ? 12.68 13.898 -4.957 1 83.81 108 ARG A O 1
ATOM 830 N N . MET B 1 1 ? -36.969 33.906 26.734 1 27.97 1 MET B N 1
ATOM 831 C CA . MET B 1 1 ? -35.844 34.188 25.859 1 27.97 1 MET B CA 1
ATOM 832 C C . MET B 1 1 ? -35.062 32.906 25.5 1 27.97 1 MET B C 1
ATOM 834 O O . MET B 1 1 ? -34.5 32.281 26.391 1 27.97 1 MET B O 1
ATOM 838 N N . SER B 1 2 ? -35.531 32.094 24.5 1 31.09 2 SER B N 1
ATOM 839 C CA . SER B 1 2 ? -35.281 30.703 24.109 1 31.09 2 SER B CA 1
ATOM 840 C C . SER B 1 2 ? -33.875 30.547 23.547 1 31.09 2 SER B C 1
ATOM 842 O O . SER B 1 2 ? -33.5 31.172 22.562 1 31.09 2 SER B O 1
ATOM 844 N N . ASP B 1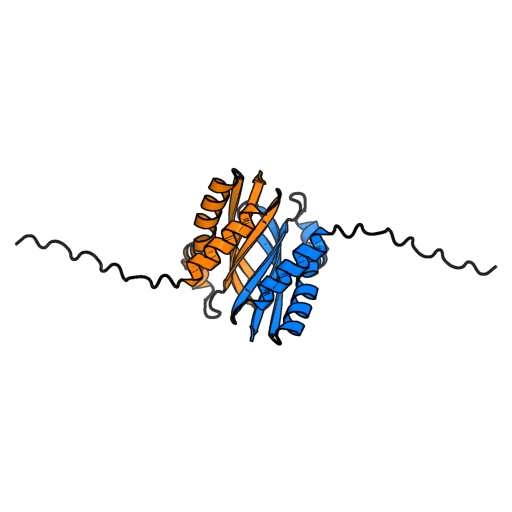 3 ? -32.75 30.5 24.344 1 24.33 3 ASP B N 1
ATOM 845 C CA . ASP B 1 3 ? -31.328 30.406 24.078 1 24.33 3 ASP B CA 1
ATOM 846 C C . ASP B 1 3 ? -31 29.234 23.156 1 24.33 3 ASP B C 1
ATOM 848 O O . ASP B 1 3 ? -31.141 28.078 23.547 1 24.33 3 ASP B O 1
ATOM 852 N N . GLN B 1 4 ? -31.391 29.312 21.844 1 32.28 4 GLN B N 1
ATOM 853 C CA . GLN B 1 4 ? -31.109 28.281 20.844 1 32.28 4 GLN B CA 1
ATOM 854 C C . GLN B 1 4 ? -29.625 28 20.75 1 32.28 4 GLN B C 1
ATOM 856 O O . GLN B 1 4 ? -28.812 28.922 20.594 1 32.28 4 GLN B O 1
ATOM 861 N N . PRO B 1 5 ? -29.141 26.906 21.344 1 31.8 5 PRO B N 1
ATOM 862 C CA . PRO B 1 5 ? -27.703 26.641 21.375 1 31.8 5 PRO B CA 1
ATOM 863 C C . PRO B 1 5 ? -27.047 26.828 20 1 31.8 5 PRO B C 1
ATOM 865 O O . PRO B 1 5 ? -27.719 26.688 18.969 1 31.8 5 PRO B O 1
ATOM 868 N N . ALA B 1 6 ? -25.969 27.688 19.922 1 32.59 6 ALA B N 1
ATOM 869 C CA . ALA B 1 6 ? -25.109 28.047 18.781 1 32.59 6 ALA B CA 1
ATOM 870 C C . ALA B 1 6 ? -24.719 26.812 17.969 1 32.59 6 ALA B C 1
ATOM 872 O O . ALA B 1 6 ? -24.484 25.734 18.531 1 32.59 6 ALA B O 1
ATOM 873 N N . ALA B 1 7 ? -25.188 26.688 16.781 1 29.14 7 ALA B N 1
ATOM 874 C CA . ALA B 1 7 ? -24.96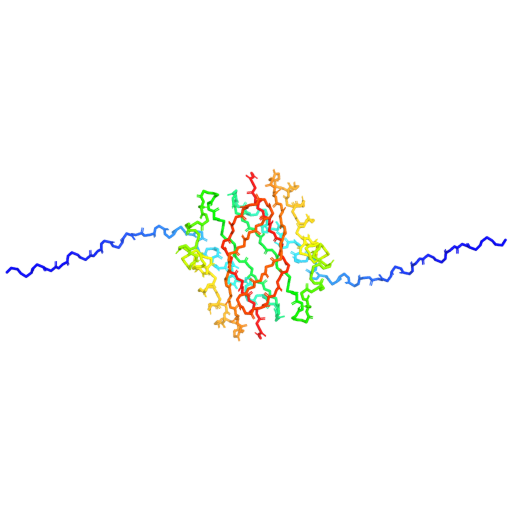9 25.656 15.766 1 29.14 7 ALA B CA 1
ATOM 875 C C . ALA B 1 7 ? -23.484 25.469 15.492 1 29.14 7 ALA B C 1
ATOM 877 O O . ALA B 1 7 ? -22.766 26.438 15.25 1 29.14 7 ALA B O 1
ATOM 878 N N . PRO B 1 8 ? -22.766 24.453 16.078 1 25.47 8 PRO B N 1
ATOM 879 C CA . PRO B 1 8 ? -21.312 24.469 15.953 1 25.47 8 PRO B CA 1
ATOM 880 C C . PRO B 1 8 ? -20.828 24.75 14.523 1 25.47 8 PRO B C 1
ATOM 882 O O . PRO B 1 8 ? -21.547 24.438 13.562 1 25.47 8 PRO B O 1
ATOM 885 N N . GLU B 1 9 ? -20.047 25.812 14.156 1 24.53 9 GLU B N 1
ATOM 886 C CA . GLU B 1 9 ? -19.422 26.281 12.922 1 24.53 9 GLU B CA 1
ATOM 887 C C . GLU B 1 9 ? -18.797 25.125 12.164 1 24.53 9 GLU B C 1
ATOM 889 O O . GLU B 1 9 ? -18.047 24.328 12.734 1 24.53 9 GLU B O 1
ATOM 894 N N . ILE B 1 10 ? -19.391 24.656 11.07 1 26.95 10 ILE B N 1
ATOM 895 C CA . ILE B 1 10 ? -18.984 23.703 10.047 1 26.95 10 ILE B CA 1
ATOM 896 C C . ILE B 1 10 ? -17.625 24.094 9.492 1 26.95 10 ILE B C 1
ATOM 898 O O . ILE B 1 10 ? -17.484 25.156 8.875 1 26.95 10 ILE B O 1
ATOM 902 N N . ILE B 1 11 ? -16.594 24.156 10.305 1 27.3 11 ILE B N 1
ATOM 903 C CA . ILE B 1 11 ? -15.297 24.531 9.727 1 27.3 11 ILE B CA 1
ATOM 904 C C . ILE B 1 11 ? -15.148 23.906 8.344 1 27.3 11 ILE B C 1
ATOM 906 O O . ILE B 1 11 ? -15.406 22.703 8.172 1 27.3 11 ILE B O 1
ATOM 910 N N . GLU B 1 12 ? -15.305 24.609 7.199 1 29.08 12 GLU B N 1
ATOM 911 C CA . GLU B 1 12 ? -15.172 24.391 5.762 1 29.08 12 GLU B CA 1
ATOM 912 C C . GLU B 1 12 ? -13.891 23.625 5.434 1 29.08 12 GLU B C 1
ATOM 914 O O . GLU B 1 12 ? -12.789 24.141 5.641 1 29.08 12 GLU B O 1
ATOM 919 N N . ASP B 1 13 ? -13.719 22.453 5.887 1 29.75 13 ASP B N 1
ATOM 920 C CA . ASP B 1 13 ? -12.625 21.5 5.715 1 29.75 13 ASP B CA 1
ATOM 921 C C . ASP B 1 13 ? -12.086 21.531 4.285 1 29.75 13 ASP B C 1
ATOM 923 O O . ASP B 1 13 ? -12.844 21.375 3.326 1 29.75 13 ASP B O 1
ATOM 927 N N . GLU B 1 14 ? -11.156 22.375 3.859 1 30.88 14 GLU B N 1
ATOM 928 C CA . GLU B 1 14 ? -10.453 22.609 2.598 1 30.88 14 GLU B CA 1
ATOM 929 C C . GLU B 1 14 ? -10.297 21.297 1.816 1 30.88 14 GLU B C 1
ATOM 931 O O . GLU B 1 14 ? -9.531 20.422 2.215 1 30.88 14 GLU B O 1
ATOM 936 N N . ILE B 1 15 ? -11.219 20.797 1.187 1 33.09 15 ILE B N 1
ATOM 937 C CA . ILE B 1 15 ? -11.391 19.719 0.22 1 33.09 15 ILE B CA 1
ATOM 938 C C . ILE B 1 15 ? -10.344 19.844 -0.88 1 33.09 15 ILE B C 1
ATOM 940 O O . ILE B 1 15 ? -10.391 20.766 -1.697 1 33.09 15 ILE B O 1
ATOM 944 N N . ILE B 1 16 ? -9.031 19.969 -0.7 1 34.59 16 ILE B N 1
ATOM 945 C CA . ILE B 1 16 ? -8.031 20.016 -1.762 1 34.59 16 ILE B CA 1
ATOM 946 C C . ILE B 1 16 ? -8.5 19.188 -2.951 1 34.59 16 ILE B C 1
ATOM 948 O O . ILE B 1 16 ? -8.867 18.016 -2.795 1 34.59 16 ILE B O 1
ATOM 952 N N . ASP B 1 17 ? -8.836 19.609 -4.078 1 39.69 17 ASP B N 1
ATOM 953 C CA . ASP B 1 17 ? -9.172 19.234 -5.449 1 39.69 17 ASP B CA 1
ATOM 954 C C . ASP B 1 17 ? -8.375 18.016 -5.891 1 39.69 17 ASP B C 1
ATOM 956 O O . ASP B 1 17 ? -8.586 17.484 -6.988 1 39.69 17 ASP B O 1
ATOM 960 N N . THR B 1 18 ? -7.129 17.797 -5.453 1 44.81 18 THR B N 1
ATOM 961 C CA . THR B 1 18 ? -6.332 16.578 -5.543 1 44.81 18 THR B CA 1
ATOM 962 C C . THR B 1 18 ? -7.18 15.359 -5.203 1 44.81 18 THR B C 1
ATOM 964 O O . THR B 1 18 ? -6.973 14.281 -5.766 1 44.81 18 THR B O 1
ATOM 967 N N . GLY B 1 19 ? -8.312 15.617 -4.508 1 58.78 19 GLY B N 1
ATOM 968 C CA . GLY B 1 19 ? -9.234 14.625 -3.99 1 58.78 19 GLY B CA 1
ATOM 969 C C . GLY B 1 19 ? -10.023 13.914 -5.078 1 58.78 19 GLY B C 1
ATOM 970 O O . GLY B 1 19 ? -10.102 12.688 -5.086 1 58.78 19 GLY B O 1
ATOM 971 N N . THR B 1 20 ? -10.305 14.859 -6.102 1 68.94 20 THR B N 1
ATOM 972 C CA . THR B 1 20 ? -11.148 14.242 -7.121 1 68.94 20 THR B CA 1
ATOM 973 C C . THR B 1 20 ? -10.312 13.406 -8.086 1 68.94 20 THR B C 1
ATOM 975 O O . THR B 1 20 ? -10.688 12.289 -8.43 1 68.94 20 THR B O 1
ATOM 978 N N . GLU B 1 21 ? -9.18 14.055 -8.453 1 76.94 21 GLU B N 1
ATOM 979 C CA . GLU B 1 21 ? -8.352 13.312 -9.398 1 76.94 21 GLU B CA 1
ATOM 980 C C . GLU B 1 21 ? -7.801 12.039 -8.766 1 76.94 21 GLU B C 1
ATOM 982 O O . GLU B 1 21 ? -7.777 10.984 -9.406 1 76.94 21 GLU B O 1
ATOM 987 N N . GLU B 1 22 ? -7.391 12.234 -7.566 1 80.69 22 GLU B N 1
ATOM 988 C CA . GLU B 1 22 ? -6.895 11.055 -6.867 1 80.69 22 GLU B CA 1
ATOM 989 C C . GLU B 1 22 ? -7.988 10.008 -6.703 1 80.69 22 GLU B C 1
ATOM 991 O O . GLU B 1 22 ? -7.754 8.812 -6.906 1 80.69 22 GLU B O 1
ATOM 996 N N . PHE B 1 23 ? -9.125 10.586 -6.441 1 87 23 PHE B N 1
ATOM 997 C CA . PHE B 1 23 ? -10.266 9.695 -6.289 1 87 23 PHE B CA 1
ATOM 998 C C . PHE B 1 23 ? -10.539 8.938 -7.586 1 87 23 PHE B C 1
ATOM 1000 O O . PHE B 1 23 ? -10.633 7.711 -7.59 1 87 23 PHE B O 1
ATOM 1007 N N . ALA B 1 24 ? -10.602 9.633 -8.625 1 86.94 24 ALA B N 1
ATOM 1008 C CA . ALA B 1 24 ? -10.867 9.016 -9.922 1 86.94 24 ALA B CA 1
ATOM 1009 C C . ALA B 1 24 ? -9.773 8.008 -10.281 1 86.94 24 ALA B C 1
ATOM 1011 O O . ALA B 1 24 ? -10.062 6.945 -10.828 1 86.94 24 ALA B O 1
ATOM 1012 N N . HIS B 1 25 ? -8.641 8.375 -9.922 1 84.44 25 HIS B N 1
ATOM 1013 C CA . HIS B 1 25 ? -7.508 7.496 -10.203 1 84.44 25 HIS B CA 1
ATOM 1014 C C . HIS B 1 25 ? -7.605 6.203 -9.406 1 84.44 25 HIS B C 1
ATOM 1016 O O . HIS B 1 25 ? -7.402 5.113 -9.945 1 84.44 25 HIS B O 1
ATOM 1022 N N . VAL B 1 26 ? -7.941 6.324 -8.211 1 89 26 VAL B N 1
ATOM 1023 C CA . VAL B 1 26 ? -8.047 5.148 -7.355 1 89 26 VAL B CA 1
ATOM 1024 C C . VAL B 1 26 ? -9.203 4.27 -7.816 1 89 26 VAL B C 1
ATOM 1026 O O . VAL B 1 26 ? -9.078 3.045 -7.883 1 89 26 VAL B O 1
ATOM 1029 N N . VAL B 1 27 ? -10.289 4.875 -8.156 1 92.25 27 VAL B N 1
ATOM 1030 C CA . VAL B 1 27 ? -11.422 4.109 -8.664 1 92.25 27 VAL B CA 1
ATOM 1031 C C . VAL B 1 27 ? -11 3.305 -9.891 1 92.25 27 VAL B C 1
ATOM 1033 O O . VAL B 1 27 ? -11.297 2.111 -9.992 1 92.25 27 VAL B O 1
ATOM 1036 N N . ALA B 1 28 ? -10.312 3.994 -10.742 1 88.38 28 ALA B N 1
ATOM 1037 C CA . ALA B 1 28 ? -9.867 3.324 -11.961 1 88.38 28 ALA B CA 1
ATOM 1038 C C . ALA B 1 28 ? -8.961 2.141 -11.641 1 88.38 28 ALA B C 1
ATOM 1040 O O . ALA B 1 28 ? -9.086 1.07 -12.234 1 88.38 28 ALA B O 1
ATOM 1041 N N . ILE B 1 29 ? -8.133 2.334 -10.758 1 87.06 29 ILE B N 1
ATOM 1042 C CA . ILE B 1 29 ? -7.219 1.271 -10.352 1 87.06 29 ILE B CA 1
ATOM 1043 C C . ILE B 1 29 ? -8.016 0.091 -9.797 1 87.06 29 ILE B C 1
ATOM 1045 O O . ILE B 1 29 ? -7.77 -1.061 -10.164 1 87.06 29 ILE B O 1
ATOM 1049 N N . LEU B 1 30 ? -8.953 0.369 -8.969 1 93.31 30 LEU B N 1
ATOM 1050 C CA . LEU B 1 30 ? -9.734 -0.687 -8.328 1 93.31 30 LEU B CA 1
ATOM 1051 C C . LEU B 1 30 ? -10.531 -1.474 -9.359 1 93.31 30 LEU B C 1
ATOM 1053 O O . LEU B 1 30 ? -10.617 -2.701 -9.281 1 93.31 30 LEU B O 1
ATOM 1057 N N . VAL B 1 31 ? -11.055 -0.786 -10.297 1 93.38 31 VAL B N 1
ATOM 1058 C CA . VAL B 1 31 ? -11.844 -1.434 -11.336 1 93.38 31 VAL B CA 1
ATOM 1059 C C . VAL B 1 31 ? -10.961 -2.396 -12.125 1 93.38 31 VAL B C 1
ATOM 1061 O O . VAL B 1 31 ? -11.43 -3.443 -12.586 1 93.38 31 VAL B O 1
ATOM 1064 N N . LEU B 1 32 ? -9.711 -2.094 -12.211 1 88.19 32 LEU B N 1
ATOM 1065 C CA . LEU B 1 32 ? -8.805 -2.867 -13.047 1 88.19 32 LEU B CA 1
ATOM 1066 C C . LEU B 1 32 ? -8.219 -4.043 -12.273 1 88.19 32 LEU B C 1
ATOM 1068 O O . LEU B 1 32 ? -7.547 -4.902 -12.844 1 88.19 32 LEU B O 1
ATOM 1072 N N . LEU B 1 33 ? -8.461 -4.094 -11.016 1 89.94 33 LEU B N 1
ATOM 1073 C CA . LEU B 1 33 ? -7.926 -5.199 -10.227 1 89.94 33 LEU B CA 1
ATOM 1074 C C . LEU B 1 33 ? -8.508 -6.531 -10.688 1 89.94 33 LEU B C 1
ATOM 1076 O O . LEU B 1 33 ? -9.703 -6.633 -10.953 1 89.94 33 LEU B O 1
ATOM 1080 N N . GLU B 1 34 ? -7.652 -7.461 -10.812 1 87.94 34 GLU B N 1
ATOM 1081 C CA . GLU B 1 34 ? -8.109 -8.836 -11.008 1 87.94 34 GLU B CA 1
ATOM 1082 C C . GLU B 1 34 ? -8.438 -9.5 -9.68 1 87.94 34 GLU B C 1
ATOM 1084 O O . GLU B 1 34 ? -8 -9.039 -8.617 1 87.94 34 GLU B O 1
ATOM 1089 N N . PRO B 1 35 ? -9.297 -10.547 -9.758 1 90.38 35 PRO B N 1
ATOM 1090 C CA . PRO B 1 35 ? -9.602 -11.242 -8.508 1 90.38 35 PRO B CA 1
ATOM 1091 C C . PRO B 1 35 ? -8.352 -11.648 -7.738 1 90.38 35 PRO B C 1
ATOM 1093 O O . PRO B 1 35 ? -7.422 -12.219 -8.32 1 90.38 35 PRO B O 1
ATOM 1096 N N . GLY B 1 36 ? -8.273 -11.359 -6.488 1 87.62 36 GLY B N 1
ATOM 1097 C CA . GLY B 1 36 ? -7.148 -11.695 -5.633 1 87.62 36 GLY B CA 1
ATOM 1098 C C . GLY B 1 36 ? -6.102 -10.602 -5.562 1 87.62 36 GLY B C 1
ATOM 1099 O O . GLY B 1 36 ? -5.223 -10.625 -4.699 1 87.62 36 GLY B O 1
ATOM 1100 N N . MET B 1 37 ? -6.176 -9.562 -6.426 1 88 37 MET B N 1
ATOM 1101 C CA . MET B 1 37 ? -5.23 -8.453 -6.426 1 88 37 MET B CA 1
ATOM 1102 C C . MET B 1 37 ? -5.676 -7.363 -5.457 1 88 37 MET B C 1
ATOM 1104 O O . MET B 1 37 ? -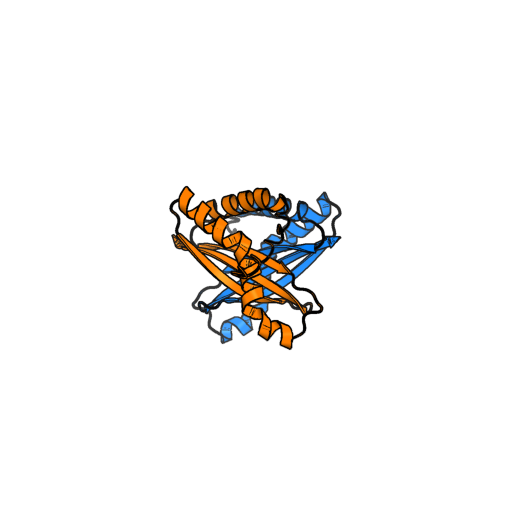6.855 -7.273 -5.113 1 88 37 MET B O 1
ATOM 1108 N N . SER B 1 38 ? -4.68 -6.637 -5.039 1 92.81 38 SER B N 1
ATOM 1109 C CA . SER B 1 38 ? -4.965 -5.641 -4.012 1 92.81 38 SER B CA 1
ATOM 1110 C C . SER B 1 38 ? -4.355 -4.289 -4.371 1 92.81 38 SER B C 1
ATOM 1112 O O . SER B 1 38 ? -3.449 -4.211 -5.203 1 92.81 38 SER B O 1
ATOM 1114 N N . TYR B 1 39 ? -4.906 -3.285 -3.826 1 92 39 TYR B N 1
ATOM 1115 C CA . TYR B 1 39 ? -4.398 -1.917 -3.83 1 92 39 TYR B CA 1
ATOM 1116 C C . TYR B 1 39 ? -4.285 -1.374 -2.41 1 92 39 TYR B C 1
ATOM 1118 O O . TYR B 1 39 ? -5.207 -1.521 -1.606 1 92 39 TYR B O 1
ATOM 1126 N N . THR B 1 40 ? -3.098 -0.812 -2.156 1 95.5 40 THR B N 1
ATOM 1127 C CA . THR B 1 40 ? -2.852 -0.3 -0.812 1 95.5 40 THR B CA 1
ATOM 1128 C C . THR B 1 40 ? -2.684 1.216 -0.833 1 95.5 40 THR B C 1
ATOM 1130 O O . THR B 1 40 ? -1.937 1.751 -1.655 1 95.5 40 THR B O 1
ATOM 1133 N N . HIS B 1 41 ? -3.398 1.871 0.03 1 94.25 41 HIS B N 1
ATOM 1134 C CA . HIS B 1 41 ? -3.219 3.291 0.306 1 94.25 41 HIS B CA 1
ATOM 1135 C C . HIS B 1 41 ? -2.498 3.508 1.633 1 94.25 41 HIS B C 1
ATOM 1137 O O . HIS B 1 41 ? -2.9 2.955 2.658 1 94.25 41 HIS B O 1
ATOM 1143 N N . SER B 1 42 ? -1.443 4.297 1.537 1 94.31 42 SER B N 1
ATOM 1144 C CA . SER B 1 42 ? -0.611 4.535 2.713 1 94.31 42 SER B CA 1
ATOM 1145 C C . SER B 1 42 ? -0.55 6.02 3.055 1 94.31 42 SER B C 1
ATOM 1147 O O . SER B 1 42 ? -0.305 6.855 2.18 1 94.31 42 SER B O 1
ATOM 1149 N N . VAL B 1 43 ? -0.759 6.281 4.32 1 91.56 43 VAL B N 1
ATOM 1150 C CA . VAL B 1 43 ? -0.63 7.637 4.848 1 91.56 43 VAL B CA 1
ATOM 1151 C C . VAL B 1 43 ? 0.472 7.68 5.902 1 91.56 43 VAL B C 1
ATOM 1153 O O . VAL B 1 43 ? 0.378 7.012 6.934 1 91.56 43 VAL B O 1
ATOM 1156 N N . ALA B 1 44 ? 1.411 8.461 5.574 1 92.56 44 ALA B N 1
ATOM 1157 C CA . ALA B 1 44 ? 2.506 8.594 6.531 1 92.56 44 ALA B CA 1
ATOM 1158 C C . ALA B 1 44 ? 2.049 9.328 7.789 1 92.56 44 AL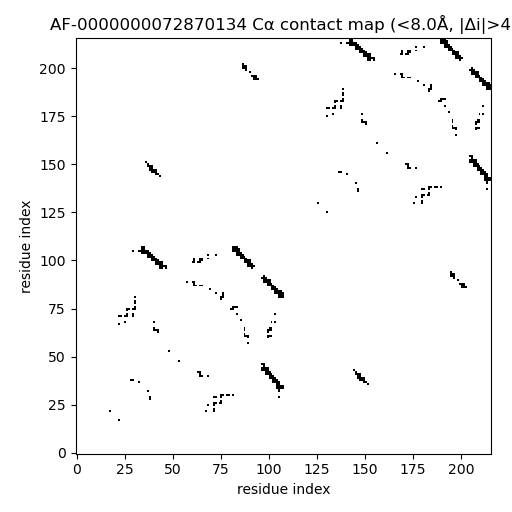A B C 1
ATOM 1160 O O . ALA B 1 44 ? 1.313 10.32 7.707 1 92.56 44 ALA B O 1
ATOM 1161 N N . LEU B 1 45 ? 2.533 8.75 8.867 1 91.94 45 LEU B N 1
ATOM 1162 C CA . LEU B 1 45 ? 2.277 9.438 10.133 1 91.94 45 LEU B CA 1
ATOM 1163 C C . LEU B 1 45 ? 3.482 10.266 10.555 1 91.94 45 LEU B C 1
ATOM 1165 O O . LEU B 1 45 ? 4.617 9.969 10.172 1 91.94 45 LEU B O 1
ATOM 1169 N N . SER B 1 46 ? 3.139 11.25 11.273 1 88.5 46 SER B N 1
ATOM 1170 C CA . SER B 1 46 ? 4.219 12.086 11.781 1 88.5 46 SER B CA 1
ATOM 1171 C C . SER B 1 46 ? 5.207 11.273 12.609 1 88.5 46 SER B C 1
ATOM 1173 O O . SER B 1 46 ? 4.805 10.414 13.398 1 88.5 46 SER B O 1
ATOM 1175 N N . PRO B 1 47 ? 6.504 11.586 12.367 1 83.94 47 PRO B N 1
ATOM 1176 C CA . PRO B 1 47 ? 7.504 10.898 13.188 1 83.94 47 PRO B CA 1
ATOM 1177 C C . PRO B 1 47 ? 7.414 11.258 14.664 1 83.94 47 PRO B C 1
ATOM 1179 O O . PRO B 1 47 ? 7.988 10.57 15.508 1 83.94 47 PRO B O 1
ATOM 1182 N N . ASP B 1 48 ? 6.699 12.258 14.938 1 83.5 48 ASP B N 1
ATOM 1183 C CA . ASP B 1 48 ? 6.613 12.742 16.312 1 83.5 48 ASP B CA 1
ATOM 1184 C C . ASP B 1 48 ? 5.492 12.047 17.078 1 83.5 48 ASP B C 1
ATOM 1186 O O . ASP B 1 48 ? 5.27 12.328 18.266 1 83.5 48 ASP B O 1
ATOM 1190 N N . TYR B 1 49 ? 4.871 11.109 16.406 1 83.31 49 TYR B N 1
ATOM 1191 C CA . TYR B 1 49 ? 3.824 10.375 17.109 1 83.31 49 TYR B CA 1
ATOM 1192 C C . TYR B 1 49 ? 4.418 9.445 18.156 1 83.31 49 TYR B C 1
ATOM 1194 O O . TYR B 1 49 ? 5.215 8.562 17.828 1 83.31 49 TYR B O 1
ATOM 1202 N N . GLY B 1 50 ? 4.133 9.727 19.344 1 81.75 50 GLY B N 1
ATOM 1203 C CA . GLY B 1 50 ? 4.578 8.828 20.406 1 81.75 50 GLY B CA 1
ATOM 1204 C C . GLY B 1 50 ? 3.758 7.559 20.484 1 81.75 50 GLY B C 1
ATOM 1205 O O . GLY B 1 50 ? 2.637 7.5 19.984 1 81.75 50 GLY B O 1
ATOM 1206 N N . ALA B 1 51 ? 4.328 6.508 21.078 1 81.44 51 ALA B N 1
ATOM 1207 C CA . ALA B 1 51 ? 3.686 5.203 21.203 1 81.44 51 ALA B CA 1
ATOM 1208 C C . ALA B 1 51 ? 2.338 5.32 21.906 1 81.44 51 ALA B C 1
ATOM 1210 O O . ALA B 1 51 ? 1.356 4.699 21.5 1 81.44 51 ALA B O 1
ATOM 1211 N N . GLY B 1 52 ? 2.303 6.129 22.938 1 85.19 52 GLY B N 1
ATOM 1212 C CA . GLY B 1 52 ? 1.056 6.32 23.656 1 85.19 52 GLY B CA 1
ATOM 1213 C C . GLY B 1 52 ? -0.023 6.98 22.828 1 85.19 52 GLY B C 1
ATOM 1214 O O . GLY B 1 52 ? -1.185 6.57 22.859 1 85.19 52 GLY B O 1
ATOM 1215 N N . GLN B 1 53 ? 0.365 7.91 22.031 1 87.88 53 GLN B N 1
ATOM 1216 C CA . GLN B 1 53 ? -0.569 8.609 21.156 1 87.88 53 GLN B CA 1
ATOM 1217 C C . GLN B 1 53 ? -1.098 7.684 20.078 1 87.88 53 GLN B C 1
ATOM 1219 O O . GLN B 1 53 ? -2.273 7.754 19.703 1 87.88 53 GLN B O 1
ATOM 1224 N N . ILE B 1 54 ? -0.292 6.812 19.703 1 86.5 54 ILE B N 1
ATOM 1225 C CA . ILE B 1 54 ? -0.663 5.883 18.641 1 86.5 54 ILE B CA 1
ATOM 1226 C C . ILE B 1 54 ? -1.777 4.961 19.125 1 86.5 54 ILE B C 1
ATOM 1228 O O . ILE B 1 54 ? -2.773 4.758 18.438 1 86.5 54 ILE B O 1
ATOM 1232 N N . VAL B 1 55 ? -1.575 4.516 20.297 1 86 55 VAL B N 1
ATOM 1233 C CA . VAL B 1 55 ? -2.561 3.596 20.859 1 86 55 VAL B CA 1
ATOM 1234 C C . VAL B 1 55 ? -3.898 4.312 21.016 1 86 55 VAL B C 1
ATOM 1236 O O . VAL B 1 55 ? -4.953 3.748 20.719 1 86 55 VAL B O 1
ATOM 1239 N N . GLN B 1 56 ? -3.801 5.523 21.344 1 88.94 56 GLN B N 1
ATOM 1240 C CA . GLN B 1 56 ? -5.016 6.301 21.578 1 88.94 56 GLN B CA 1
ATOM 1241 C C . GLN B 1 56 ? -5.715 6.645 20.266 1 88.94 56 GLN B C 1
ATOM 1243 O O . GLN B 1 56 ? -6.945 6.668 20.203 1 88.94 56 GLN B O 1
ATOM 1248 N N . ASP B 1 57 ? -4.93 6.789 19.25 1 90.5 57 ASP B N 1
ATOM 1249 C CA . ASP B 1 57 ? -5.48 7.344 18.016 1 90.5 57 ASP B CA 1
ATOM 1250 C C . ASP B 1 57 ? -5.566 6.277 16.922 1 90.5 57 ASP B C 1
ATOM 1252 O O . ASP B 1 57 ? -5.824 6.594 15.766 1 90.5 57 ASP B O 1
ATOM 1256 N N . VAL B 1 58 ? -5.324 5.051 17.359 1 90.25 58 VAL B N 1
ATOM 1257 C CA . VAL B 1 58 ? -5.168 3.979 16.375 1 90.25 58 VAL B CA 1
ATOM 1258 C C . VAL B 1 58 ? -6.379 3.941 15.445 1 90.25 58 VAL B C 1
ATOM 1260 O O . VAL B 1 58 ? -6.23 3.875 14.227 1 90.25 58 VAL B O 1
ATOM 1263 N N . ASN B 1 59 ? -7.555 4.051 15.961 1 90.25 59 ASN B N 1
ATOM 1264 C CA . ASN B 1 59 ? -8.758 3.971 15.141 1 90.25 59 ASN B CA 1
ATOM 1265 C C . ASN B 1 59 ? -8.898 5.188 14.234 1 90.25 59 ASN B C 1
ATOM 1267 O O . ASN B 1 59 ? -9.266 5.055 13.062 1 90.25 59 ASN B O 1
ATOM 1271 N N . SER B 1 60 ? -8.586 6.309 14.758 1 92.06 60 SER B N 1
ATOM 1272 C CA . SER B 1 60 ? -8.641 7.523 13.945 1 92.06 60 SER B CA 1
ATOM 1273 C C . SER B 1 60 ? -7.605 7.484 12.82 1 92.06 60 SER B C 1
ATOM 1275 O O . SER B 1 60 ? -7.879 7.93 11.703 1 92.06 60 SER B O 1
ATOM 1277 N N . LEU B 1 61 ? -6.461 6.977 13.141 1 90.75 61 LEU B N 1
ATOM 1278 C CA . LEU B 1 61 ? -5.398 6.875 12.148 1 90.75 61 LEU B CA 1
ATOM 1279 C C . LEU B 1 61 ? -5.789 5.91 11.031 1 90.75 61 LEU B C 1
ATOM 1281 O O . LEU B 1 61 ? -5.609 6.211 9.852 1 90.75 61 LEU B O 1
ATOM 1285 N N . LYS B 1 62 ? -6.332 4.809 11.422 1 92.75 62 LYS B N 1
ATOM 1286 C CA . LYS B 1 62 ? -6.797 3.846 10.43 1 92.75 62 LYS B CA 1
ATOM 1287 C C . LYS B 1 62 ? -7.902 4.441 9.562 1 92.75 62 LYS B C 1
ATOM 1289 O O . LYS B 1 62 ? -7.957 4.18 8.359 1 92.75 62 LYS B O 1
ATOM 1294 N N . LYS B 1 63 ? -8.734 5.203 10.156 1 93.38 63 LYS B N 1
ATOM 1295 C CA . LYS B 1 63 ? -9.812 5.855 9.422 1 93.38 63 LYS B CA 1
ATOM 1296 C C . LYS B 1 63 ? -9.258 6.793 8.352 1 93.38 63 LYS B C 1
ATOM 1298 O O . LYS B 1 63 ? -9.828 6.922 7.27 1 93.38 63 LYS B O 1
ATOM 1303 N N . ARG B 1 64 ? -8.172 7.41 8.625 1 91.12 64 ARG B N 1
ATOM 1304 C CA . ARG B 1 64 ? -7.539 8.312 7.668 1 91.12 64 ARG B CA 1
ATOM 1305 C C . ARG B 1 64 ? -7.125 7.566 6.402 1 91.12 64 ARG B C 1
ATOM 1307 O O . ARG B 1 64 ? -7.316 8.062 5.293 1 91.12 64 ARG B O 1
ATOM 1314 N N . ALA B 1 65 ? -6.672 6.445 6.59 1 92.12 65 ALA B N 1
ATOM 1315 C CA . ALA B 1 65 ? -6.23 5.648 5.449 1 92.12 65 ALA B CA 1
ATOM 1316 C C . ALA B 1 65 ? -7.418 5.172 4.621 1 92.12 65 ALA B C 1
ATOM 1318 O O . ALA B 1 65 ? -7.309 5 3.404 1 92.12 65 ALA B O 1
ATOM 1319 N N . ARG B 1 66 ? -8.562 5.027 5.25 1 95.25 66 ARG B N 1
ATOM 1320 C CA . ARG B 1 66 ? -9.758 4.496 4.602 1 95.25 66 ARG B CA 1
ATOM 1321 C C . ARG B 1 66 ? -10.531 5.605 3.896 1 95.25 66 ARG B C 1
ATOM 1323 O O . ARG B 1 66 ? -11.367 5.332 3.035 1 95.25 66 ARG B O 1
ATOM 1330 N N . ARG B 1 67 ? -10.273 6.785 4.262 1 93 67 ARG B N 1
ATOM 1331 C CA . ARG B 1 67 ? -11.094 7.914 3.84 1 93 67 ARG B CA 1
ATOM 1332 C C . ARG B 1 67 ? -11.195 7.977 2.318 1 93 67 ARG B C 1
ATOM 1334 O O . ARG B 1 67 ? -12.273 8.219 1.771 1 93 67 ARG B O 1
ATOM 1341 N N . LEU B 1 68 ? -10.148 7.793 1.675 1 90.25 68 LEU B N 1
ATOM 1342 C CA . LEU B 1 68 ? -10.109 7.832 0.217 1 90.25 68 LEU B CA 1
ATOM 1343 C C . LEU B 1 68 ? -10.609 6.516 -0.372 1 90.25 68 LEU B C 1
ATOM 1345 O O . LEU B 1 68 ? -11.336 6.512 -1.369 1 90.25 68 LEU B O 1
ATOM 1349 N N . LEU B 1 69 ? -10.336 5.414 0.262 1 94.56 69 LEU B N 1
ATOM 1350 C CA . LEU B 1 69 ? -10.492 4.102 -0.361 1 94.56 69 LEU B CA 1
ATOM 1351 C C . LEU B 1 69 ? -11.938 3.617 -0.251 1 94.56 69 LEU B C 1
ATOM 1353 O O . LEU B 1 69 ? -12.438 2.936 -1.149 1 94.56 69 LEU B O 1
ATOM 1357 N N . VAL B 1 70 ? -12.523 3.992 0.852 1 95.88 70 VAL B N 1
ATOM 1358 C CA . VAL B 1 70 ? -13.867 3.469 1.071 1 95.88 70 VAL B CA 1
ATOM 1359 C C . VAL B 1 70 ? -14.812 4 -0.003 1 95.88 70 VAL B C 1
ATOM 1361 O O . VAL B 1 70 ? -15.453 3.225 -0.715 1 95.88 70 VAL B O 1
ATOM 1364 N N . PRO B 1 71 ? -14.93 5.324 -0.2 1 95.62 71 PRO B N 1
ATOM 1365 C CA . PRO B 1 71 ? -15.797 5.781 -1.288 1 95.62 71 PRO B CA 1
ATOM 1366 C C . PRO B 1 71 ? -15.328 5.293 -2.658 1 95.62 71 PRO B C 1
ATOM 1368 O O . PRO B 1 71 ? -16.156 4.996 -3.525 1 95.62 71 PRO B O 1
ATOM 1371 N N . ALA B 1 72 ? -14.039 5.238 -2.916 1 94.81 72 ALA B N 1
ATOM 1372 C CA . ALA B 1 72 ? -13.523 4.742 -4.188 1 94.81 72 ALA B CA 1
ATOM 1373 C C . ALA B 1 72 ? -13.945 3.293 -4.422 1 94.81 72 ALA B C 1
ATOM 1375 O O . ALA B 1 72 ? -14.281 2.91 -5.543 1 94.81 72 ALA B O 1
ATOM 1376 N N . MET B 1 73 ? -13.844 2.518 -3.42 1 96.62 73 MET B N 1
ATOM 1377 C CA . MET B 1 73 ? -14.242 1.113 -3.479 1 96.62 73 MET B CA 1
ATOM 1378 C C . MET B 1 73 ? -15.719 0.979 -3.826 1 96.62 73 MET B C 1
ATOM 1380 O O . MET B 1 73 ? -16.094 0.149 -4.656 1 96.62 73 MET B O 1
ATOM 1384 N N . HIS B 1 74 ? -16.531 1.764 -3.184 1 96.94 74 HIS B N 1
ATOM 1385 C CA . HIS B 1 74 ? -17.969 1.735 -3.469 1 96.94 74 HIS B CA 1
ATOM 1386 C C . HIS B 1 74 ? -18.25 2.115 -4.918 1 96.94 74 HIS B C 1
ATOM 1388 O O . HIS B 1 74 ? -19.047 1.466 -5.59 1 96.94 74 HIS B O 1
ATOM 1394 N N . GLU B 1 75 ? -17.625 3.17 -5.352 1 96.75 75 GLU B N 1
ATOM 1395 C CA . GLU B 1 75 ? -17.797 3.6 -6.734 1 96.75 75 GLU B CA 1
ATOM 1396 C C . GLU B 1 75 ? -17.328 2.52 -7.711 1 96.75 75 GLU B C 1
ATOM 1398 O O . GLU B 1 75 ? -18.016 2.244 -8.703 1 96.75 75 GLU B O 1
ATOM 1403 N N . ALA B 1 76 ? -16.203 1.957 -7.426 1 96 76 ALA B N 1
ATOM 1404 C CA . ALA B 1 76 ? -15.688 0.884 -8.273 1 96 76 ALA B CA 1
ATOM 1405 C C . AL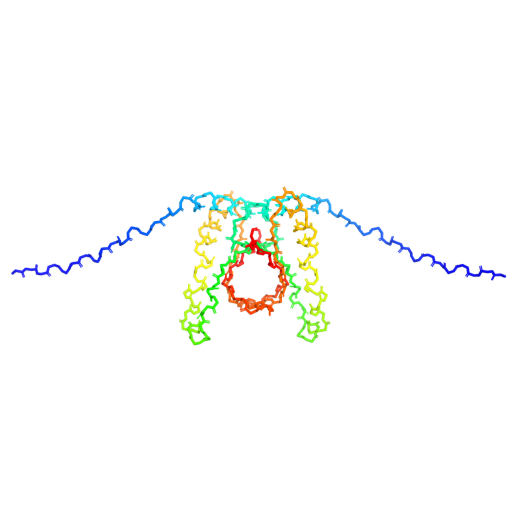A B 1 76 ? -16.656 -0.292 -8.32 1 96 76 ALA B C 1
ATOM 1407 O O . ALA B 1 76 ? -16.891 -0.864 -9.391 1 96 76 ALA B O 1
ATOM 1408 N N . ALA B 1 77 ? -17.188 -0.668 -7.176 1 97 77 ALA B N 1
ATOM 1409 C CA . ALA B 1 77 ? -18.141 -1.766 -7.094 1 97 77 ALA B CA 1
ATOM 1410 C C . ALA B 1 77 ? -19.391 -1.469 -7.922 1 97 77 ALA B C 1
ATOM 1412 O O . ALA B 1 77 ? -19.891 -2.344 -8.633 1 97 77 ALA B O 1
ATOM 1413 N N . LYS B 1 78 ? -19.781 -0.288 -7.797 1 96.69 78 LYS B N 1
ATOM 1414 C CA . LYS B 1 78 ? -20.953 0.139 -8.547 1 96.69 78 LYS B CA 1
ATOM 1415 C C . LYS B 1 78 ? -20.719 0.048 -10.047 1 96.69 78 LYS B C 1
ATOM 1417 O O . LYS B 1 78 ? -21.594 -0.404 -10.797 1 96.69 78 LYS B O 1
ATOM 1422 N N . ARG B 1 79 ? -19.625 0.375 -10.516 1 95.81 79 ARG B N 1
ATOM 1423 C CA . ARG B 1 79 ? -19.297 0.451 -11.93 1 95.81 79 ARG B CA 1
ATOM 1424 C C . ARG B 1 79 ? -19.031 -0.936 -12.508 1 95.81 79 ARG B C 1
ATOM 1426 O O . ARG B 1 79 ? -19.266 -1.178 -13.695 1 95.81 79 ARG B O 1
ATOM 1433 N N . SER B 1 80 ? -18.5 -1.736 -11.75 1 94.81 80 SER B N 1
ATOM 1434 C CA . SER B 1 80 ? -17.969 -2.975 -12.297 1 94.81 80 SER B CA 1
ATOM 1435 C C . SER B 1 80 ? -18.766 -4.184 -11.844 1 94.81 80 SER B C 1
ATOM 1437 O O . SER B 1 80 ? -18.672 -5.266 -12.43 1 94.81 80 SER B O 1
ATOM 1439 N N . GLY B 1 81 ? -19.5 -4.051 -10.727 1 95.56 81 GLY B N 1
ATOM 1440 C CA . GLY B 1 81 ? -20.203 -5.18 -10.141 1 95.56 81 GLY B CA 1
ATOM 1441 C C . GLY B 1 81 ? -19.281 -6.117 -9.375 1 95.56 81 GLY B C 1
ATOM 1442 O O . GLY B 1 81 ? -19.688 -7.211 -8.984 1 95.56 81 GLY B O 1
ATOM 1443 N N . GLN B 1 82 ? -18.125 -5.703 -9.227 1 95.75 82 GLN B N 1
ATOM 1444 C CA . GLN B 1 82 ? -17.141 -6.523 -8.531 1 95.75 82 GLN B CA 1
ATOM 1445 C C . GLN B 1 82 ? -17.266 -6.348 -7.02 1 95.75 82 GLN B C 1
ATOM 1447 O O . GLN B 1 82 ? -17.906 -5.406 -6.543 1 95.75 82 GLN B O 1
ATOM 1452 N N . VAL B 1 83 ? -16.734 -7.332 -6.301 1 96.88 83 VAL B N 1
ATOM 1453 C CA . VAL B 1 83 ? -16.797 -7.324 -4.844 1 96.88 83 VAL B CA 1
ATOM 1454 C C . VAL B 1 83 ? -15.406 -7.086 -4.266 1 96.88 83 VAL B C 1
ATOM 1456 O O . VAL B 1 83 ? -14.43 -7.711 -4.695 1 96.88 83 VAL B O 1
ATOM 1459 N N . TYR B 1 84 ? -15.414 -6.152 -3.318 1 96.69 84 TYR B N 1
ATOM 1460 C CA . TYR B 1 84 ? -14.156 -5.766 -2.689 1 96.69 84 TYR B CA 1
ATOM 1461 C C . TYR B 1 84 ? -14.234 -5.918 -1.175 1 96.69 84 TYR B C 1
ATOM 1463 O O . TYR B 1 84 ? -15.32 -5.84 -0.593 1 96.69 84 TYR B O 1
ATOM 1471 N N . ASN B 1 85 ? -13.102 -6.195 -0.584 1 95.94 85 ASN B N 1
ATOM 1472 C CA . ASN B 1 85 ? -12.898 -6.121 0.858 1 95.94 85 ASN B CA 1
ATOM 1473 C C . ASN B 1 85 ? -11.836 -5.09 1.225 1 95.94 85 ASN B C 1
ATOM 1475 O O . ASN B 1 85 ? -10.891 -4.875 0.467 1 95.94 85 ASN B O 1
ATOM 1479 N N . ILE B 1 86 ? -12.102 -4.496 2.369 1 97 86 ILE B N 1
ATOM 1480 C CA . ILE B 1 86 ? -11.141 -3.488 2.805 1 97 86 ILE B CA 1
ATOM 1481 C C . ILE B 1 86 ? -10.711 -3.775 4.242 1 97 86 ILE B C 1
ATOM 1483 O O . ILE B 1 86 ? -11.523 -4.164 5.078 1 97 86 ILE B O 1
ATOM 1487 N N . GLU B 1 87 ? -9.414 -3.646 4.508 1 96.69 87 GLU B N 1
ATOM 1488 C CA . GLU B 1 87 ? -8.828 -3.734 5.844 1 96.69 87 GLU B CA 1
ATOM 1489 C C . GLU B 1 87 ? -7.82 -2.611 6.078 1 96.69 87 GLU B C 1
ATOM 1491 O O . GLU B 1 87 ? -7.305 -2.021 5.125 1 96.69 87 GLU B O 1
ATOM 1496 N N . SER B 1 88 ? -7.672 -2.295 7.34 1 95.88 88 SER B N 1
ATOM 1497 C CA . SER B 1 88 ? -6.699 -1.258 7.672 1 95.88 88 SER B CA 1
ATOM 1498 C C . SER B 1 88 ? -5.793 -1.695 8.82 1 95.88 88 SER B C 1
ATOM 1500 O O . SER B 1 88 ? -6.168 -2.553 9.625 1 95.88 88 SER B O 1
ATOM 1502 N N . SER B 1 89 ? -4.633 -1.149 8.82 1 95.06 89 SER B N 1
ATOM 1503 C CA . SER B 1 89 ? -3.627 -1.451 9.836 1 95.06 89 SER B CA 1
ATOM 1504 C C . SER B 1 89 ? -2.623 -0.312 9.977 1 95.06 89 SER B C 1
ATOM 1506 O O . SER B 1 89 ? -2.543 0.561 9.109 1 95.06 89 SER B O 1
ATOM 1508 N N . LEU B 1 90 ? -1.998 -0.327 11.117 1 94.25 90 LEU B N 1
ATOM 1509 C CA . LEU B 1 90 ? -0.773 0.456 11.242 1 94.25 90 LEU B CA 1
ATOM 1510 C C . LEU B 1 90 ? 0.448 -0.386 10.891 1 94.25 90 LEU B C 1
ATOM 1512 O O . LEU B 1 90 ? 0.537 -1.552 11.281 1 94.25 90 LEU B O 1
ATOM 1516 N N . VAL B 1 91 ? 1.297 0.228 10.164 1 94.12 91 VAL B N 1
ATOM 1517 C CA . VAL B 1 91 ? 2.467 -0.514 9.711 1 94.12 91 VAL B CA 1
ATOM 1518 C C . VAL B 1 91 ? 3.738 0.257 10.062 1 94.12 91 VAL B C 1
ATOM 1520 O O . VAL B 1 91 ? 3.859 1.442 9.742 1 94.12 91 VAL B O 1
ATOM 1523 N N . LEU B 1 92 ? 4.555 -0.486 10.719 1 92.12 92 LEU B N 1
ATOM 1524 C CA . LEU B 1 92 ? 5.875 0.048 11.039 1 92.12 92 LEU B CA 1
ATOM 1525 C C . LEU B 1 92 ? 6.934 -0.519 10.094 1 92.12 92 LEU B C 1
ATOM 1527 O O . LEU B 1 92 ? 7.043 -1.736 9.938 1 92.12 92 LEU B O 1
ATOM 1531 N N . TYR B 1 93 ? 7.648 0.386 9.492 1 93.75 93 TYR B N 1
ATOM 1532 C CA . TYR B 1 93 ? 8.727 -0.051 8.609 1 93.75 93 TYR B CA 1
ATOM 1533 C C . TYR B 1 93 ? 10.07 0.005 9.32 1 93.75 93 TYR B C 1
ATOM 1535 O O . TYR B 1 93 ? 10.188 0.602 10.398 1 93.75 93 TYR B O 1
ATOM 1543 N N . PRO B 1 94 ? 11.094 -0.622 8.742 1 91.19 94 PRO B N 1
ATOM 1544 C CA . PRO B 1 94 ? 12.383 -0.761 9.422 1 91.19 94 PRO B CA 1
ATOM 1545 C C . PRO B 1 94 ? 13.023 0.585 9.758 1 91.19 94 PRO B C 1
ATOM 1547 O O . PRO B 1 94 ? 13.75 0.701 10.742 1 91.19 94 PRO B O 1
ATOM 1550 N N . SER B 1 95 ? 12.773 1.608 9.055 1 90.62 95 SER B N 1
ATOM 1551 C CA . SER B 1 95 ? 13.336 2.932 9.305 1 90.62 95 SER B CA 1
ATOM 1552 C C . SER B 1 95 ? 12.711 3.574 10.539 1 90.62 95 SER B C 1
ATOM 1554 O O . SER B 1 95 ? 13.18 4.613 11.008 1 90.62 95 SER B O 1
ATOM 1556 N N . GLY B 1 96 ? 11.625 2.967 11.07 1 89.69 96 GLY B N 1
ATOM 1557 C CA . GLY B 1 96 ? 10.883 3.551 12.172 1 89.69 96 GLY B CA 1
ATOM 1558 C C . GLY B 1 96 ? 9.711 4.402 11.719 1 89.69 96 GLY B C 1
ATOM 1559 O O . GLY B 1 96 ? 8.977 4.941 12.547 1 89.69 96 GLY B O 1
ATOM 1560 N N . ARG B 1 97 ? 9.555 4.508 10.438 1 91.38 97 ARG B N 1
ATOM 1561 C CA . ARG B 1 97 ? 8.414 5.27 9.93 1 91.38 97 ARG B CA 1
ATOM 1562 C C . ARG B 1 97 ? 7.121 4.473 10.062 1 91.38 97 ARG B C 1
ATOM 1564 O O . ARG B 1 97 ? 7.098 3.27 9.789 1 91.38 97 ARG B O 1
ATOM 1571 N N . LEU B 1 98 ? 6.152 5.16 10.508 1 93.69 98 LEU B N 1
ATOM 1572 C CA . LEU B 1 98 ? 4.836 4.57 10.711 1 93.69 98 LEU B CA 1
ATOM 1573 C C . LEU B 1 98 ? 3.85 5.059 9.648 1 93.69 98 LEU B C 1
ATOM 1575 O O . LEU B 1 98 ? 3.84 6.242 9.305 1 93.69 98 LEU B O 1
ATOM 1579 N N . PHE B 1 99 ? 3.088 4.121 9.188 1 95.19 99 PHE B N 1
ATOM 1580 C CA . PHE B 1 99 ? 2.049 4.434 8.219 1 95.19 99 PHE B CA 1
ATOM 1581 C C . PHE B 1 99 ? 0.701 3.887 8.664 1 95.19 99 PHE B C 1
ATOM 1583 O O . PHE B 1 99 ? 0.625 2.783 9.211 1 95.19 99 PHE B O 1
ATOM 1590 N N . ALA B 1 100 ? -0.333 4.652 8.469 1 95.56 100 ALA B N 1
ATOM 1591 C CA . ALA B 1 100 ? -1.673 4.074 8.406 1 95.56 100 ALA B CA 1
ATOM 1592 C C . ALA B 1 100 ? -1.983 3.57 7 1 95.56 100 ALA B C 1
ATOM 1594 O O . ALA B 1 100 ? -1.818 4.301 6.02 1 95.56 100 ALA B O 1
ATOM 1595 N N . GLN B 1 101 ? -2.408 2.293 6.969 1 96.88 101 GLN B N 1
ATOM 1596 C CA . GLN B 1 101 ? -2.643 1.705 5.652 1 96.88 101 GLN B CA 1
ATOM 1597 C C . GLN B 1 101 ? -4.035 1.091 5.566 1 96.88 101 GLN B C 1
ATOM 1599 O O . GLN B 1 101 ? -4.547 0.557 6.551 1 96.88 101 GLN B O 1
ATOM 1604 N N . ALA B 1 102 ? -4.586 1.263 4.41 1 97.38 102 ALA B N 1
ATOM 1605 C CA . ALA B 1 102 ? -5.77 0.5 4.023 1 97.38 102 ALA B CA 1
ATOM 1606 C C . ALA B 1 102 ? -5.516 -0.294 2.744 1 97.38 102 ALA B C 1
ATOM 1608 O O . ALA B 1 102 ? -4.891 0.207 1.808 1 97.38 102 ALA B O 1
ATOM 1609 N N . ILE B 1 103 ? -5.965 -1.514 2.783 1 97.31 103 ILE B N 1
ATOM 1610 C CA . ILE B 1 103 ? -5.789 -2.383 1.626 1 97.31 103 ILE B CA 1
ATOM 1611 C C . ILE B 1 103 ? -7.152 -2.852 1.12 1 97.31 103 ILE B C 1
ATOM 1613 O O . ILE B 1 103 ? -8.008 -3.252 1.91 1 97.31 103 ILE B O 1
ATOM 1617 N N . VAL B 1 104 ? -7.336 -2.662 -0.151 1 97.12 104 VAL B N 1
ATOM 1618 C CA . VAL B 1 104 ? -8.531 -3.174 -0.819 1 97.12 104 VAL B CA 1
ATOM 1619 C C . VAL B 1 104 ? -8.164 -4.379 -1.684 1 97.12 104 VAL B C 1
ATOM 1621 O O . VAL B 1 104 ? -7.211 -4.324 -2.465 1 97.12 104 VAL B O 1
ATOM 1624 N N . THR B 1 105 ? -8.883 -5.438 -1.492 1 95.38 105 THR B N 1
ATOM 1625 C CA . THR B 1 105 ? -8.695 -6.648 -2.281 1 95.38 105 THR B CA 1
ATOM 1626 C C . THR B 1 105 ? -9.961 -7.004 -3.051 1 95.38 105 THR B C 1
ATOM 1628 O O . THR B 1 105 ? -11.055 -7.008 -2.484 1 95.38 105 THR B O 1
ATOM 1631 N N . ARG B 1 106 ? -9.742 -7.211 -4.336 1 94.81 106 ARG B N 1
ATOM 1632 C CA . ARG B 1 106 ? -10.867 -7.715 -5.109 1 94.81 106 ARG B CA 1
ATOM 1633 C C . ARG B 1 106 ? -11.125 -9.188 -4.805 1 94.81 106 ARG B C 1
ATOM 1635 O O . ARG B 1 106 ? -10.242 -10.031 -4.988 1 94.81 106 ARG B O 1
ATOM 1642 N N . SER B 1 107 ? -12.281 -9.516 -4.359 1 91.81 107 SER B N 1
ATOM 1643 C CA . SER B 1 107 ? -12.609 -10.891 -3.996 1 91.81 107 SER B CA 1
ATOM 1644 C C . SER B 1 107 ? -13.281 -11.625 -5.148 1 91.81 107 SER B C 1
ATOM 1646 O O . SER B 1 107 ? -13.164 -12.844 -5.273 1 91.81 107 SER B O 1
ATOM 1648 N N . ARG B 1 108 ? -14.219 -11.07 -5.848 1 83.25 108 ARG B N 1
ATOM 1649 C CA . ARG B 1 108 ? -14.922 -11.656 -6.984 1 83.25 108 ARG B CA 1
ATOM 1650 C C . ARG B 1 108 ? -15.117 -10.633 -8.094 1 83.25 108 ARG B C 1
ATOM 1652 O O . ARG B 1 108 ? -15.156 -9.422 -7.836 1 83.25 108 ARG B O 1
#

Foldseek 3Di:
DPCPPDDPPPPPPPPPPCLVVVLVVLLVVLLPDDAFDKDKFKDWDDLPQDPVNCVVCVVVQLVVQCVSVVVSVVVSCVVRVWDKDKDWDWDADPVRIIITMMMIGTHD/DPCPDDDPPPPPPPCPPCLVVVLVVLLVVLLPDDAFDKDKFKDWDDL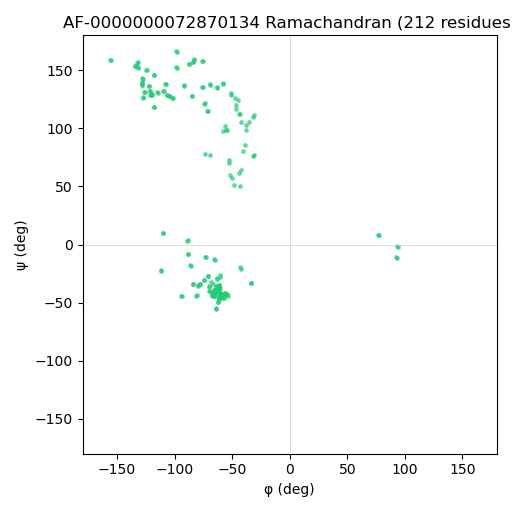PQDPVNCVVCVVVQLVVQCVSVVVSQVVSCVVRVWDKDKDWDWDADPVRIIITMMMIGTHD

Radius of gyration: 21.01 Å; Cα contacts (8 Å, |Δi|>4): 320; chains: 2; bounding box: 74×72×46 Å